Protein AF-A0A8G1QTN7-F1 (afdb_monomer_lite)

Radius of gyration: 20.8 Å; chains: 1; bounding box: 41×73×48 Å

pLDDT: mean 79.72, std 22.57, range [21.66, 98.31]

Structure (mmCIF, N/CA/C/O backbone):
data_AF-A0A8G1QTN7-F1
#
_entry.id   AF-A0A8G1QTN7-F1
#
loop_
_atom_site.group_PDB
_atom_site.id
_atom_site.type_symbol
_atom_site.label_atom_id
_atom_site.label_alt_id
_atom_site.label_comp_id
_atom_site.label_asym_id
_atom_site.label_entity_id
_atom_site.label_seq_id
_atom_site.pdbx_PDB_ins_code
_atom_site.Cartn_x
_atom_site.Cartn_y
_atom_site.Cartn_z
_atom_site.occupancy
_atom_site.B_iso_or_equiv
_atom_site.auth_seq_id
_atom_site.auth_comp_id
_atom_site.auth_asym_id
_atom_site.auth_atom_id
_atom_site.pdbx_PDB_model_num
ATOM 1 N N . MET A 1 1 ? 20.205 4.916 11.449 1.00 26.27 1 MET A N 1
ATOM 2 C CA . MET A 1 1 ? 19.282 3.850 11.008 1.00 26.27 1 MET A CA 1
ATOM 3 C C . MET A 1 1 ? 17.889 4.459 10.882 1.00 26.27 1 MET A C 1
ATOM 5 O O . MET A 1 1 ? 17.238 4.670 11.896 1.00 26.27 1 MET A O 1
ATOM 9 N N . ARG A 1 2 ? 17.468 4.870 9.681 1.00 21.66 2 ARG A N 1
ATOM 10 C CA . ARG A 1 2 ? 16.106 5.388 9.450 1.00 21.66 2 ARG A CA 1
ATOM 11 C C . ARG A 1 2 ? 15.390 4.406 8.532 1.00 21.66 2 ARG A C 1
ATOM 13 O O . ARG A 1 2 ? 15.654 4.371 7.337 1.00 21.66 2 ARG A O 1
ATOM 20 N N . ARG A 1 3 ? 14.565 3.543 9.121 1.00 24.48 3 ARG A N 1
ATOM 21 C CA . ARG A 1 3 ? 13.791 2.531 8.394 1.00 24.48 3 ARG A CA 1
ATOM 22 C C . ARG A 1 3 ? 12.568 3.224 7.776 1.00 24.48 3 ARG A C 1
ATOM 24 O O . ARG A 1 3 ? 11.978 4.084 8.415 1.00 24.48 3 ARG A O 1
ATOM 31 N N . ILE A 1 4 ? 12.203 2.896 6.543 1.00 24.22 4 ILE A N 1
ATOM 32 C CA . ILE A 1 4 ? 10.961 3.338 5.896 1.00 24.22 4 ILE A CA 1
ATOM 33 C C . ILE A 1 4 ? 9.918 2.226 6.115 1.00 24.22 4 ILE A C 1
ATOM 35 O O . ILE A 1 4 ? 9.921 1.201 5.433 1.00 24.22 4 ILE A O 1
ATOM 39 N N . LYS A 1 5 ? 9.016 2.375 7.094 1.00 27.59 5 LYS A N 1
ATOM 40 C CA . LYS A 1 5 ? 7.942 1.386 7.290 1.00 27.59 5 LYS A CA 1
ATOM 41 C C . LYS A 1 5 ? 6.839 1.677 6.276 1.00 27.59 5 LYS A C 1
ATOM 43 O O . LYS A 1 5 ? 6.093 2.638 6.430 1.00 27.59 5 LYS A O 1
ATOM 48 N N . VAL A 1 6 ? 6.746 0.874 5.224 1.00 28.58 6 VAL A N 1
ATOM 49 C CA . VAL A 1 6 ? 5.705 1.017 4.201 1.00 28.58 6 VAL A CA 1
ATOM 50 C C . VAL A 1 6 ? 4.887 -0.266 4.153 1.00 28.58 6 VAL A C 1
ATOM 52 O O . VAL A 1 6 ? 5.424 -1.346 3.943 1.00 28.58 6 VAL A O 1
ATOM 55 N N . ALA A 1 7 ? 3.584 -0.069 4.353 1.00 36.31 7 ALA A N 1
ATOM 56 C CA . ALA A 1 7 ? 2.454 -0.971 4.169 1.00 36.31 7 ALA A CA 1
ATOM 57 C C . ALA A 1 7 ? 2.437 -2.322 4.916 1.00 36.31 7 ALA A C 1
ATOM 59 O O . ALA A 1 7 ? 3.203 -3.253 4.661 1.00 36.31 7 ALA A O 1
ATOM 60 N N . LEU A 1 8 ? 1.421 -2.471 5.775 1.00 30.81 8 LEU A N 1
ATOM 61 C CA . LEU A 1 8 ? 0.746 -3.760 5.936 1.00 30.81 8 LEU A CA 1
ATOM 62 C C . LEU A 1 8 ? -0.007 -4.054 4.631 1.00 30.81 8 LEU A C 1
ATOM 64 O O . LEU A 1 8 ? -1.016 -3.410 4.364 1.00 30.81 8 LEU A O 1
ATOM 68 N N . ASP A 1 9 ? 0.452 -5.031 3.853 1.00 35.44 9 ASP A N 1
ATOM 69 C CA . ASP A 1 9 ? -0.369 -5.640 2.803 1.00 35.44 9 ASP A CA 1
ATOM 70 C C . ASP A 1 9 ? -0.820 -7.045 3.236 1.00 35.44 9 ASP A C 1
ATOM 72 O O . ASP A 1 9 ? -0.230 -7.693 4.116 1.00 35.44 9 ASP A O 1
ATOM 76 N N . ILE A 1 10 ? -1.936 -7.476 2.654 1.00 33.12 10 ILE A N 1
ATOM 77 C CA . ILE A 1 10 ? -2.765 -8.638 2.961 1.00 33.12 10 ILE A CA 1
ATOM 78 C C . ILE A 1 10 ? -1.981 -9.928 2.732 1.00 33.12 10 ILE A C 1
ATOM 80 O O . ILE A 1 10 ? -2.139 -10.663 1.759 1.00 33.12 10 ILE A O 1
ATOM 84 N N . LEU A 1 11 ? -1.127 -10.251 3.689 1.00 32.59 11 LEU A N 1
ATOM 85 C CA . LEU A 1 11 ? -0.513 -11.560 3.775 1.00 32.59 11 LEU A CA 1
ATOM 86 C C . LEU A 1 11 ? -1.524 -12.505 4.426 1.00 32.59 11 LEU A C 1
ATOM 88 O O . LEU A 1 11 ? -1.887 -12.398 5.601 1.00 32.59 11 LEU A O 1
ATOM 92 N N . ARG A 1 12 ? -2.018 -13.384 3.562 1.00 36.44 12 ARG A N 1
ATOM 93 C CA . ARG A 1 12 ? -3.127 -14.319 3.734 1.00 36.44 12 ARG A CA 1
ATOM 94 C C . ARG A 1 12 ? -2.839 -15.377 4.798 1.00 36.44 12 ARG A C 1
ATOM 96 O O . ARG A 1 12 ? -1.756 -15.954 4.825 1.00 36.44 12 ARG A O 1
ATOM 103 N N . ALA A 1 13 ? -3.850 -15.733 5.588 1.00 29.16 13 ALA A N 1
ATOM 104 C CA . ALA A 1 13 ? -3.856 -16.965 6.377 1.00 29.16 13 ALA A CA 1
ATOM 105 C C . ALA A 1 13 ? -4.797 -17.991 5.726 1.00 29.16 13 ALA A C 1
ATOM 107 O O . ALA A 1 13 ? -5.972 -17.702 5.501 1.00 29.16 13 ALA A O 1
ATOM 108 N N . ARG A 1 14 ? -4.302 -19.201 5.433 1.00 31.66 14 ARG A N 1
ATOM 109 C CA . ARG A 1 14 ? -5.162 -20.354 5.115 1.00 31.66 14 ARG A CA 1
ATOM 110 C C . ARG A 1 14 ? -5.646 -20.991 6.419 1.00 31.66 14 ARG A C 1
ATOM 112 O O . ARG A 1 14 ? -4.836 -21.246 7.306 1.00 31.66 14 ARG A O 1
ATOM 119 N N . ARG A 1 15 ? -6.940 -21.318 6.514 1.00 28.70 15 ARG A N 1
ATOM 120 C CA . ARG A 1 15 ? -7.431 -22.280 7.514 1.00 28.70 15 ARG A CA 1
ATOM 121 C C . ARG A 1 15 ? -6.982 -23.680 7.099 1.00 28.70 15 ARG A C 1
ATOM 123 O O . ARG A 1 15 ? -7.280 -24.109 5.989 1.00 28.70 15 ARG A O 1
ATOM 130 N N . CYS A 1 16 ? -6.291 -24.379 7.993 1.00 27.17 16 CYS A N 1
ATOM 131 C CA . CYS A 1 16 ? -6.069 -25.816 7.894 1.00 27.17 16 CYS A CA 1
ATOM 132 C C . CYS A 1 16 ? -6.979 -26.494 8.928 1.00 27.17 16 CYS A C 1
ATOM 134 O O . CYS A 1 16 ? -6.874 -26.216 10.120 1.00 27.17 16 CYS A O 1
ATOM 136 N N . GLY A 1 17 ? -7.898 -27.339 8.475 1.00 27.69 17 GLY A N 1
ATOM 137 C CA . GLY A 1 17 ? -8.650 -28.288 9.299 1.00 27.69 17 GLY A CA 1
ATOM 138 C C . GLY A 1 17 ? -8.815 -29.573 8.483 1.00 27.69 17 GLY A C 1
ATOM 139 O O . GLY A 1 17 ? -8.812 -29.500 7.261 1.00 27.69 17 GLY A O 1
ATOM 140 N N . SER A 1 18 ? -8.938 -30.777 9.034 1.00 30.56 18 SER A N 1
ATOM 141 C CA . SER A 1 18 ? -8.888 -31.278 10.408 1.00 30.56 18 SER A CA 1
ATOM 142 C C . SER A 1 18 ? -8.516 -32.779 10.354 1.00 30.56 18 SER A C 1
ATOM 144 O O . SER A 1 18 ? -8.658 -33.427 9.324 1.00 30.56 18 SER A O 1
ATOM 146 N N . THR A 1 19 ? -8.042 -33.281 11.492 1.00 29.41 19 THR A N 1
ATOM 147 C CA . THR A 1 19 ? -7.577 -34.619 11.929 1.00 29.41 19 THR A CA 1
ATOM 148 C C . THR A 1 19 ? -8.279 -35.913 11.468 1.00 29.41 19 THR A C 1
ATOM 150 O O . THR A 1 19 ? -9.507 -35.965 11.439 1.00 29.41 19 THR A O 1
ATOM 153 N N . ARG A 1 20 ? -7.467 -36.990 11.326 1.00 27.19 20 ARG A N 1
ATOM 154 C CA . ARG A 1 20 ? -7.480 -38.367 11.945 1.00 27.19 20 ARG A CA 1
ATOM 155 C C . ARG A 1 20 ? -6.661 -39.305 11.012 1.00 27.19 20 ARG A C 1
ATOM 157 O O . ARG A 1 20 ? -6.843 -39.202 9.811 1.00 27.19 20 ARG A O 1
ATOM 164 N N . HIS A 1 21 ? -5.688 -40.151 11.380 1.00 27.67 21 HIS A N 1
ATOM 165 C CA . HIS A 1 21 ? -5.472 -41.108 12.481 1.00 27.67 21 HIS A CA 1
ATOM 166 C C . HIS A 1 21 ? -3.950 -41.360 12.721 1.00 27.67 21 HIS A C 1
ATOM 168 O O . HIS A 1 21 ? -3.153 -41.244 11.796 1.00 27.67 21 HIS A O 1
ATOM 174 N N . LEU A 1 22 ? -3.566 -41.762 13.943 1.00 27.08 22 LEU A N 1
ATOM 175 C CA . LEU A 1 22 ? -2.297 -42.442 14.325 1.00 27.08 22 LEU A CA 1
ATOM 176 C C . LEU A 1 22 ? -2.568 -43.967 14.488 1.00 27.08 22 LEU A C 1
ATOM 178 O O . LEU A 1 22 ? -3.758 -44.289 14.569 1.00 27.08 22 LEU A O 1
ATOM 182 N N . PRO A 1 23 ? -1.580 -44.901 14.630 1.00 37.62 23 PRO A N 1
ATOM 183 C CA . PRO A 1 23 ? -0.163 -44.707 15.008 1.00 37.62 23 PRO A CA 1
ATOM 184 C C . PRO A 1 23 ? 0.903 -45.558 14.257 1.00 37.62 23 PRO A C 1
ATOM 186 O O . PRO A 1 23 ? 0.608 -46.548 13.598 1.00 37.62 23 PRO A O 1
ATOM 189 N N . GLY A 1 24 ? 2.183 -45.215 14.467 1.00 25.28 24 GLY A N 1
ATOM 190 C CA . GLY A 1 24 ? 3.354 -46.061 14.181 1.00 25.28 24 GLY A CA 1
ATOM 191 C C . GLY A 1 24 ? 4.657 -45.384 14.638 1.00 25.28 24 GLY A C 1
ATOM 192 O O . GLY A 1 24 ? 4.951 -44.271 14.223 1.00 25.28 24 GLY A O 1
ATOM 193 N N . HIS A 1 25 ? 5.397 -46.012 15.555 1.00 28.41 25 HIS A N 1
ATOM 194 C CA . HIS A 1 25 ? 6.506 -45.427 16.329 1.00 28.41 25 HIS A CA 1
ATOM 195 C C . HIS A 1 25 ? 7.914 -45.590 15.697 1.00 28.41 25 HIS A C 1
ATOM 197 O O . HIS A 1 25 ? 8.215 -46.647 15.153 1.00 28.41 25 HIS A O 1
ATOM 203 N N . ARG A 1 26 ? 8.793 -44.611 16.028 1.00 26.59 26 ARG A N 1
ATOM 204 C CA . ARG A 1 26 ? 10.292 -44.556 16.068 1.00 26.59 26 ARG A CA 1
ATOM 205 C C . ARG A 1 26 ? 11.040 -43.988 14.838 1.00 26.59 26 ARG A C 1
ATOM 207 O O . ARG A 1 26 ? 10.619 -44.238 13.720 1.00 26.59 26 ARG A O 1
ATOM 214 N N . PRO A 1 27 ? 12.256 -43.415 15.016 1.00 32.31 27 PRO A N 1
ATOM 215 C CA . PRO A 1 27 ? 12.762 -42.559 16.098 1.00 32.31 27 PRO A CA 1
ATOM 216 C C . PRO A 1 27 ? 13.401 -41.242 15.582 1.00 32.31 27 PRO A C 1
ATOM 218 O O . PRO A 1 27 ? 13.554 -40.999 14.392 1.00 32.31 27 PRO A O 1
ATOM 221 N N . LEU A 1 28 ? 13.763 -40.391 16.542 1.00 35.09 28 LEU A N 1
ATOM 222 C CA . LEU A 1 28 ? 14.343 -39.050 16.428 1.00 35.09 28 LEU A CA 1
ATOM 223 C C . LEU A 1 28 ? 15.566 -38.939 15.496 1.00 35.09 28 LEU A C 1
ATOM 225 O O . LEU A 1 28 ? 16.634 -39.459 15.806 1.00 35.09 28 LEU A O 1
ATOM 229 N N . SER A 1 29 ? 15.462 -38.087 14.474 1.00 27.61 29 SER A N 1
ATOM 230 C CA . SER A 1 29 ? 16.589 -37.289 13.981 1.00 27.61 29 SER A CA 1
ATOM 231 C C . SER A 1 29 ? 16.282 -35.817 14.242 1.00 27.61 29 SER A C 1
ATOM 233 O O . SER A 1 29 ? 15.401 -35.222 13.618 1.00 27.61 29 SER A O 1
ATOM 235 N N . ARG A 1 30 ? 16.997 -35.240 15.209 1.00 33.72 30 ARG A N 1
ATOM 236 C CA . ARG A 1 30 ? 17.002 -33.812 15.542 1.00 33.72 30 ARG A CA 1
ATOM 237 C C . ARG A 1 30 ? 17.674 -33.055 14.387 1.00 33.72 30 ARG A C 1
ATOM 239 O O . ARG A 1 30 ? 18.846 -32.710 14.450 1.00 33.72 30 ARG A O 1
ATOM 246 N N . GLY A 1 31 ? 16.936 -32.842 13.303 1.00 27.08 31 GLY A N 1
ATOM 247 C CA . GLY A 1 31 ? 17.281 -31.832 12.315 1.00 27.08 31 GLY A CA 1
ATOM 248 C C . GLY A 1 31 ? 16.880 -30.486 12.893 1.00 27.08 31 GLY A C 1
ATOM 249 O O . GLY A 1 31 ? 15.705 -30.278 13.192 1.00 27.08 31 GLY A O 1
ATOM 250 N N . PHE A 1 32 ? 17.844 -29.591 13.102 1.00 30.27 32 PHE A N 1
ATOM 251 C CA . PHE A 1 32 ? 17.553 -28.183 13.337 1.00 30.27 32 PHE A CA 1
ATOM 252 C C . PHE A 1 32 ? 16.722 -27.687 12.152 1.00 30.27 32 PHE A C 1
ATOM 254 O O . PHE A 1 32 ? 17.246 -27.442 11.068 1.00 30.27 32 PHE A O 1
ATOM 261 N N . ALA A 1 33 ? 15.407 -27.598 12.344 1.00 26.84 33 ALA A N 1
ATOM 262 C CA . ALA A 1 33 ? 14.526 -26.942 11.405 1.00 26.84 33 ALA A CA 1
ATOM 263 C C . ALA A 1 33 ? 14.882 -25.457 11.453 1.00 26.84 33 ALA A C 1
ATOM 265 O O . ALA A 1 33 ? 14.414 -24.721 12.324 1.00 26.84 33 ALA A O 1
ATOM 266 N N . ALA A 1 34 ? 15.754 -25.029 10.541 1.00 29.28 34 ALA A N 1
ATOM 267 C CA . ALA A 1 34 ? 15.860 -23.630 10.189 1.00 29.28 34 ALA A CA 1
ATOM 268 C C . ALA A 1 34 ? 14.440 -23.186 9.823 1.00 29.28 34 ALA A C 1
ATOM 270 O O . ALA A 1 34 ? 13.860 -23.669 8.849 1.00 29.28 34 ALA A O 1
ATOM 271 N N . LYS A 1 35 ? 13.838 -22.336 10.660 1.00 26.59 35 LYS A N 1
ATOM 272 C CA . LYS A 1 35 ? 12.603 -21.637 10.316 1.00 26.59 35 LYS A CA 1
ATOM 273 C C . LYS A 1 35 ? 12.934 -20.786 9.095 1.00 26.59 35 LYS A C 1
ATOM 275 O O . LYS A 1 35 ? 13.462 -19.690 9.227 1.00 26.59 35 LYS A O 1
ATOM 280 N N . VAL A 1 36 ? 12.677 -21.323 7.906 1.00 30.12 36 VAL A N 1
ATOM 281 C CA . VAL A 1 36 ? 12.713 -20.554 6.669 1.00 30.12 36 VAL A CA 1
ATOM 282 C C . VAL A 1 36 ? 11.547 -19.583 6.765 1.00 30.12 36 VAL A C 1
ATOM 284 O O . VAL A 1 36 ? 10.389 -19.958 6.577 1.00 30.12 36 VAL A O 1
ATOM 287 N N . THR A 1 37 ? 11.839 -18.337 7.122 1.00 42.38 37 THR A N 1
ATOM 288 C CA . THR A 1 37 ? 10.925 -17.229 6.864 1.00 42.38 37 THR A CA 1
ATOM 289 C C . THR A 1 37 ? 10.620 -17.279 5.365 1.00 42.38 37 THR A C 1
ATOM 291 O O . THR A 1 37 ? 11.569 -17.293 4.578 1.00 42.38 37 THR A O 1
ATOM 294 N N . PRO A 1 38 ? 9.352 -17.388 4.925 1.00 54.19 38 PRO A N 1
ATOM 295 C CA . PRO A 1 38 ? 9.064 -17.448 3.500 1.00 54.19 38 PRO A CA 1
ATOM 296 C C . PRO A 1 38 ? 9.604 -16.172 2.851 1.00 54.19 38 PRO A C 1
ATOM 298 O O . PRO A 1 38 ? 9.182 -15.073 3.211 1.00 54.19 38 PRO A O 1
ATOM 301 N N . GLY A 1 39 ? 10.578 -16.310 1.951 1.00 79.69 39 GLY A N 1
ATOM 302 C CA . GLY A 1 39 ? 11.116 -15.173 1.212 1.00 79.69 39 GLY A CA 1
ATOM 303 C C . GLY A 1 39 ? 10.024 -14.510 0.372 1.00 79.69 39 GLY A C 1
ATOM 304 O O . GLY A 1 39 ? 9.082 -15.171 -0.067 1.00 79.69 39 GLY A O 1
ATOM 305 N N . ILE A 1 40 ? 10.151 -13.202 0.135 1.00 86.25 40 ILE A N 1
ATOM 306 C CA . IL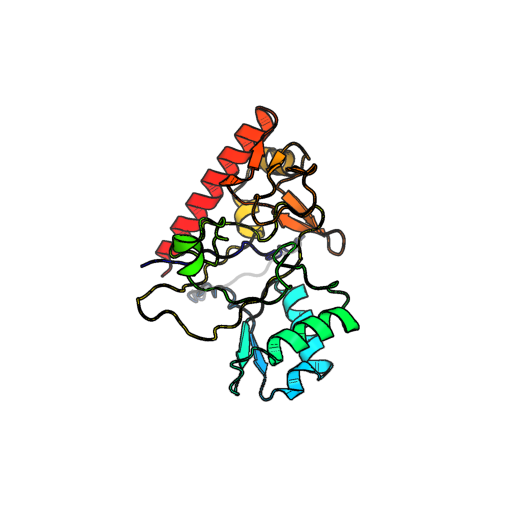E A 1 40 ? 9.277 -12.486 -0.803 1.00 86.25 40 ILE A CA 1
ATOM 307 C C . ILE A 1 40 ? 9.439 -13.148 -2.182 1.00 86.25 40 ILE A C 1
ATOM 309 O O . ILE A 1 40 ? 10.579 -13.243 -2.657 1.00 86.25 40 ILE A O 1
ATOM 313 N N . PRO A 1 41 ? 8.353 -13.617 -2.831 1.00 91.94 41 PRO A N 1
ATOM 314 C CA . PRO A 1 41 ? 8.456 -14.217 -4.154 1.00 91.94 41 PRO A CA 1
ATOM 315 C C . PRO A 1 41 ? 9.030 -13.195 -5.131 1.00 91.94 41 PRO A C 1
ATOM 317 O O . PRO A 1 41 ? 8.833 -11.985 -4.976 1.00 91.94 41 PRO A O 1
ATOM 320 N N . SER A 1 42 ? 9.747 -13.674 -6.143 1.00 93.69 42 SER A N 1
ATOM 321 C CA . SER A 1 42 ? 10.338 -12.785 -7.131 1.00 93.69 42 SER A CA 1
ATOM 322 C C . SER A 1 42 ? 10.219 -13.299 -8.547 1.00 93.69 42 SER A C 1
ATOM 324 O O . SER A 1 42 ? 10.433 -14.484 -8.788 1.00 93.69 42 SER A O 1
ATOM 326 N N . VAL A 1 43 ? 9.992 -12.372 -9.470 1.00 94.81 43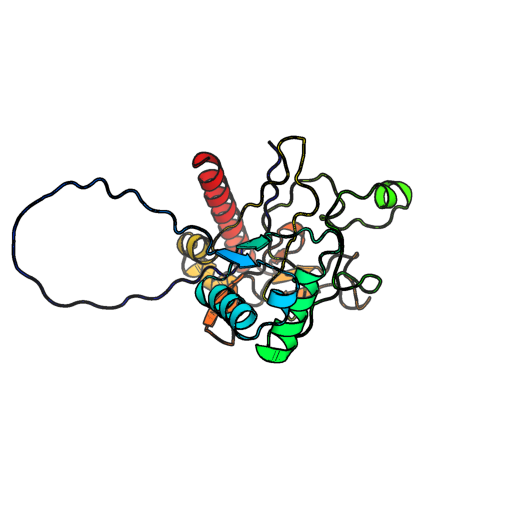 VAL A N 1
ATOM 327 C CA . VAL A 1 43 ? 10.081 -12.595 -10.914 1.00 94.81 43 VAL A CA 1
ATOM 328 C C . VAL A 1 43 ? 11.190 -11.724 -11.492 1.00 94.81 43 VAL A C 1
ATOM 330 O O . VAL A 1 43 ? 11.546 -10.685 -10.928 1.00 94.81 43 VAL A O 1
ATOM 333 N N . THR A 1 44 ? 11.736 -12.144 -12.625 1.00 96.94 44 THR A N 1
ATOM 334 C CA . THR A 1 44 ? 12.797 -11.423 -13.327 1.00 96.94 44 THR A CA 1
ATOM 335 C C . THR A 1 44 ? 12.267 -10.959 -14.673 1.00 96.94 44 THR A C 1
ATOM 337 O O . THR A 1 44 ? 11.830 -11.787 -15.465 1.00 96.94 44 THR A O 1
ATOM 340 N N . ALA A 1 45 ? 12.336 -9.657 -14.933 1.00 97.38 45 ALA A N 1
ATOM 341 C CA . ALA A 1 45 ? 12.122 -9.084 -16.252 1.00 97.38 45 ALA A CA 1
ATOM 342 C C . ALA A 1 45 ? 13.483 -8.926 -16.938 1.00 97.38 45 ALA A C 1
ATOM 344 O O . ALA A 1 45 ? 14.396 -8.281 -16.412 1.00 97.38 45 ALA A O 1
ATOM 345 N N . ARG A 1 46 ? 13.634 -9.566 -18.092 1.00 97.69 46 ARG A N 1
ATOM 346 C CA . ARG A 1 46 ? 14.862 -9.588 -18.890 1.00 97.69 46 ARG A CA 1
ATOM 347 C C . ARG A 1 46 ? 14.927 -8.410 -19.848 1.00 97.69 46 ARG A C 1
ATOM 349 O O . ARG A 1 46 ? 16.017 -7.941 -20.143 1.00 97.69 46 ARG A O 1
ATOM 356 N N . GLU A 1 47 ? 13.775 -7.932 -20.301 1.00 97.75 47 GLU A N 1
ATOM 357 C CA . GLU A 1 47 ? 13.670 -6.820 -21.239 1.00 97.75 47 GLU A CA 1
ATOM 358 C C . GLU A 1 47 ? 12.363 -6.043 -21.063 1.00 97.75 47 GLU A C 1
ATOM 360 O O . GLU A 1 47 ? 11.377 -6.542 -20.520 1.00 97.75 47 GLU A O 1
ATOM 365 N N . MET A 1 48 ? 12.331 -4.821 -21.593 1.00 97.50 48 MET A N 1
ATOM 366 C CA . MET A 1 48 ? 11.163 -3.941 -21.534 1.00 97.50 48 MET A CA 1
ATOM 367 C C . MET A 1 48 ? 9.888 -4.593 -22.106 1.00 97.50 48 MET A C 1
ATOM 369 O O . MET A 1 48 ? 8.786 -4.364 -21.600 1.00 97.50 48 MET A O 1
ATOM 373 N N . LEU A 1 49 ? 10.021 -5.430 -23.142 1.00 97.81 49 LEU A N 1
ATOM 374 C CA . LEU A 1 49 ? 8.897 -6.126 -23.781 1.00 97.81 49 LEU A CA 1
ATOM 375 C C . LEU A 1 49 ? 8.211 -7.149 -22.866 1.00 97.81 49 LEU A C 1
ATOM 377 O O . LEU A 1 49 ? 7.042 -7.458 -23.097 1.00 97.81 49 LEU A O 1
ATOM 381 N N . ASP A 1 50 ? 8.869 -7.622 -21.802 1.00 97.94 50 ASP A N 1
ATOM 382 C CA . ASP A 1 50 ? 8.243 -8.521 -20.825 1.00 97.94 50 ASP A CA 1
ATOM 383 C C . ASP A 1 50 ? 7.000 -7.891 -20.188 1.00 97.94 50 ASP A C 1
ATOM 385 O O . ASP A 1 50 ? 6.031 -8.596 -19.916 1.00 97.94 50 ASP A O 1
ATOM 389 N N . SER A 1 51 ? 6.969 -6.558 -20.048 1.00 96.50 51 SER A N 1
ATOM 390 C CA . SER A 1 51 ? 5.806 -5.827 -19.521 1.00 96.50 51 SER A CA 1
ATOM 391 C C . SER A 1 51 ? 4.516 -6.016 -20.331 1.00 96.50 51 SER A C 1
ATOM 393 O O . SER A 1 51 ? 3.427 -5.767 -19.820 1.00 96.50 51 SER A O 1
ATOM 395 N N . GLN A 1 52 ? 4.633 -6.472 -21.580 1.00 96.62 52 GLN A N 1
ATOM 396 C CA . GLN A 1 52 ? 3.524 -6.703 -22.508 1.00 96.62 52 GLN A CA 1
ATOM 397 C C . GLN A 1 52 ? 3.275 -8.199 -22.763 1.00 96.62 52 GLN A C 1
ATOM 399 O O . GLN A 1 52 ? 2.274 -8.577 -23.376 1.00 96.62 52 GLN A O 1
ATOM 404 N N . ARG A 1 53 ? 4.166 -9.086 -22.298 1.00 98.06 53 ARG A N 1
ATOM 405 C CA . ARG A 1 53 ? 4.016 -10.535 -22.473 1.00 98.06 53 ARG A CA 1
ATOM 406 C C . ARG A 1 53 ? 2.942 -11.062 -21.525 1.00 98.06 53 ARG A C 1
ATOM 408 O O . ARG A 1 53 ? 3.085 -11.011 -20.308 1.00 98.06 53 ARG A O 1
ATOM 415 N N . ARG A 1 54 ? 1.874 -11.635 -22.089 1.00 97.19 54 ARG A N 1
ATOM 416 C CA . ARG A 1 54 ? 0.713 -12.141 -21.330 1.00 97.19 54 ARG A CA 1
ATOM 417 C C . ARG A 1 54 ? 1.072 -13.168 -20.257 1.00 97.19 54 ARG A C 1
ATOM 419 O O . ARG A 1 54 ? 0.458 -13.142 -19.197 1.00 97.19 54 ARG A O 1
ATOM 426 N N . SER A 1 55 ? 2.041 -14.045 -20.519 1.00 97.44 55 SER A N 1
ATOM 427 C CA . SER A 1 55 ? 2.532 -15.012 -19.530 1.00 97.44 55 SER A CA 1
ATOM 428 C C . SER A 1 55 ? 3.184 -14.310 -18.341 1.00 97.44 55 SER A C 1
ATOM 430 O O . SER A 1 55 ? 2.787 -14.541 -17.208 1.00 97.44 55 SER A O 1
ATOM 432 N N . HIS A 1 56 ? 4.097 -13.377 -18.608 1.00 97.75 56 HIS A N 1
ATOM 433 C CA . HIS A 1 56 ? 4.815 -12.619 -17.583 1.00 97.75 56 HIS A CA 1
ATOM 434 C C . HIS A 1 56 ? 3.884 -11.766 -16.709 1.00 97.75 56 HIS A C 1
ATOM 436 O O . HIS A 1 56 ? 3.963 -11.795 -15.482 1.00 97.75 56 HIS A O 1
ATOM 442 N N . VAL A 1 57 ? 2.937 -11.055 -17.329 1.00 97.94 57 VAL A N 1
ATOM 443 C CA . VAL A 1 57 ? 1.891 -10.307 -16.606 1.00 97.94 57 VAL A CA 1
ATOM 444 C C . VAL A 1 57 ? 1.002 -11.259 -15.792 1.00 97.94 57 VAL A C 1
ATOM 446 O O . VAL A 1 57 ? 0.642 -10.953 -14.652 1.00 97.94 57 VAL A O 1
ATOM 449 N N . GLY A 1 58 ? 0.682 -12.430 -16.349 1.00 97.94 58 GLY A N 1
ATOM 450 C CA . GLY A 1 58 ? -0.073 -13.481 -15.673 1.00 97.94 58 GLY A CA 1
ATOM 451 C C . GLY A 1 58 ? 0.637 -14.026 -14.432 1.00 97.94 58 GLY A C 1
ATOM 452 O O . GLY A 1 58 ? -0.002 -14.176 -13.390 1.00 97.94 58 GLY A O 1
ATOM 453 N N . ASP A 1 59 ? 1.950 -14.241 -14.504 1.00 97.50 59 ASP A N 1
ATOM 454 C CA . ASP A 1 59 ? 2.776 -14.690 -13.378 1.00 97.50 59 ASP A CA 1
ATOM 455 C C . ASP A 1 59 ? 2.823 -13.633 -12.268 1.00 97.50 59 ASP A C 1
ATOM 457 O O . ASP A 1 59 ? 2.651 -13.946 -11.086 1.00 97.50 59 ASP A O 1
ATOM 461 N N . ILE A 1 60 ? 2.962 -12.355 -12.639 1.00 96.94 60 ILE A N 1
ATOM 462 C CA . ILE A 1 60 ? 2.875 -11.232 -11.696 1.00 96.94 60 ILE A CA 1
ATOM 463 C C . ILE A 1 60 ? 1.515 -11.231 -10.992 1.00 96.94 60 ILE A C 1
ATOM 465 O O . ILE A 1 60 ? 1.457 -11.194 -9.761 1.00 96.94 60 ILE A O 1
ATOM 469 N N . HIS A 1 61 ? 0.414 -11.329 -11.743 1.00 95.69 61 HIS A N 1
ATOM 470 C CA . HIS A 1 61 ? -0.926 -11.418 -11.162 1.00 95.69 61 HIS A CA 1
ATOM 471 C C . HIS A 1 61 ? -1.070 -12.628 -10.231 1.00 95.69 61 HIS A C 1
ATOM 473 O O . HIS A 1 61 ? -1.637 -12.499 -9.143 1.00 95.69 61 HIS A O 1
ATOM 479 N N . HIS A 1 62 ? -0.549 -13.791 -10.630 1.00 94.94 62 HIS A N 1
ATOM 480 C CA . HIS A 1 62 ? -0.590 -15.003 -9.823 1.00 94.94 62 HIS A CA 1
ATOM 481 C C . HIS A 1 62 ? 0.111 -14.803 -8.478 1.00 94.94 62 HIS A C 1
ATOM 483 O O . HIS A 1 62 ? -0.464 -15.146 -7.443 1.00 94.94 62 HIS A O 1
ATOM 489 N N . HIS A 1 63 ? 1.304 -14.207 -8.458 1.00 92.88 63 HIS A N 1
ATOM 490 C CA . HIS A 1 63 ? 2.030 -13.924 -7.219 1.00 92.88 63 HIS A CA 1
ATOM 491 C C . HIS A 1 63 ? 1.342 -12.861 -6.361 1.00 92.88 63 HIS A C 1
ATOM 493 O O . HIS A 1 63 ? 1.155 -13.076 -5.164 1.00 92.88 63 HIS A O 1
ATOM 499 N N . LEU A 1 64 ? 0.882 -11.759 -6.960 1.00 91.62 64 LEU A N 1
ATOM 500 C CA . LEU A 1 64 ? 0.136 -10.721 -6.241 1.00 91.62 64 LEU A CA 1
ATOM 501 C C . LEU A 1 64 ? -1.139 -11.273 -5.610 1.00 91.62 64 LEU A C 1
ATOM 503 O O . LEU A 1 64 ? -1.470 -10.931 -4.475 1.00 91.62 64 LEU A O 1
ATOM 507 N N . ARG A 1 65 ? -1.844 -12.174 -6.304 1.00 88.44 65 ARG A N 1
ATOM 508 C CA . ARG A 1 65 ? -2.944 -12.902 -5.684 1.00 88.44 65 ARG A CA 1
ATOM 509 C C . ARG A 1 65 ? -2.406 -13.817 -4.602 1.00 88.44 65 ARG A C 1
ATOM 511 O O . ARG A 1 65 ? -2.718 -13.610 -3.446 1.00 88.44 65 ARG A O 1
ATOM 518 N N . THR A 1 66 ? -1.631 -14.837 -4.922 1.00 86.69 66 THR A N 1
ATOM 519 C CA . THR A 1 66 ? -1.309 -15.916 -3.975 1.00 86.69 66 THR A CA 1
ATOM 520 C C . THR A 1 66 ? -0.525 -15.476 -2.739 1.00 86.69 66 THR A C 1
ATOM 522 O O . THR A 1 66 ? -0.811 -15.992 -1.656 1.00 86.69 66 THR A O 1
ATOM 525 N N . SER A 1 67 ? 0.391 -14.520 -2.878 1.00 87.12 67 SER A N 1
ATOM 526 C CA . SER A 1 67 ? 1.307 -14.077 -1.824 1.00 87.12 67 SER A CA 1
ATOM 527 C C . SER A 1 67 ? 1.008 -12.680 -1.282 1.00 87.12 67 SER A C 1
ATOM 529 O O . SER A 1 67 ? 1.494 -12.361 -0.204 1.00 87.12 67 SER A O 1
ATOM 531 N N . GLY A 1 68 ? 0.235 -11.851 -1.990 1.00 87.12 68 GLY A N 1
ATOM 532 C CA . GLY A 1 68 ? -0.037 -10.462 -1.587 1.00 87.12 68 GLY A CA 1
ATOM 533 C C . GLY A 1 68 ? 1.149 -9.508 -1.764 1.00 87.12 68 GLY A C 1
ATOM 534 O O . GLY A 1 68 ? 1.020 -8.325 -1.503 1.00 87.12 68 GLY A O 1
ATOM 535 N N . ILE A 1 69 ? 2.305 -10.002 -2.213 1.00 89.50 69 ILE A N 1
ATOM 536 C CA . ILE A 1 69 ? 3.514 -9.213 -2.453 1.00 89.50 69 ILE A CA 1
ATOM 537 C C . ILE A 1 69 ? 4.362 -9.885 -3.529 1.00 89.50 69 ILE A C 1
ATOM 539 O O . ILE A 1 69 ? 4.351 -11.111 -3.655 1.00 89.50 69 ILE A O 1
ATOM 543 N N . LEU A 1 70 ? 5.118 -9.091 -4.287 1.00 94.50 70 LEU A N 1
ATOM 544 C CA . LEU A 1 70 ? 6.061 -9.571 -5.287 1.00 94.50 70 LEU A CA 1
ATOM 545 C C . LEU A 1 70 ? 7.250 -8.615 -5.419 1.00 94.50 70 LEU A C 1
ATOM 547 O O . LEU A 1 70 ? 7.074 -7.403 -5.498 1.00 94.50 70 LEU A O 1
ATOM 551 N N . LYS A 1 71 ? 8.462 -9.168 -5.520 1.00 95.69 71 LYS A N 1
ATOM 552 C CA . LYS A 1 71 ? 9.653 -8.430 -5.951 1.00 95.69 71 LYS A CA 1
ATOM 553 C C . LYS A 1 71 ? 9.903 -8.665 -7.438 1.00 95.69 71 LYS A C 1
ATOM 555 O O . LYS A 1 71 ? 10.121 -9.797 -7.857 1.00 95.69 71 LYS A O 1
ATOM 560 N N . ILE A 1 72 ? 9.968 -7.602 -8.227 1.00 96.31 72 ILE A N 1
ATOM 561 C CA . ILE A 1 72 ? 10.376 -7.692 -9.632 1.00 96.31 72 ILE A CA 1
ATOM 562 C C . ILE A 1 72 ? 11.843 -7.273 -9.742 1.00 96.31 72 ILE A C 1
ATOM 564 O O . ILE A 1 72 ? 12.240 -6.238 -9.210 1.00 96.31 72 ILE A O 1
ATOM 568 N N . ARG A 1 73 ? 12.669 -8.091 -10.400 1.00 96.69 73 ARG A N 1
ATOM 569 C CA . ARG A 1 73 ? 14.062 -7.760 -10.726 1.00 96.69 73 ARG A CA 1
ATOM 570 C C . ARG A 1 73 ? 14.147 -7.361 -12.191 1.00 96.69 73 ARG A C 1
ATOM 572 O O . ARG A 1 73 ? 13.814 -8.176 -13.046 1.00 96.69 73 ARG A O 1
ATOM 579 N N . LEU A 1 74 ? 14.607 -6.147 -12.465 1.00 96.44 74 LEU A N 1
ATOM 580 C CA . LEU A 1 74 ? 14.890 -5.696 -13.826 1.00 96.44 74 LEU A CA 1
ATOM 581 C C . LEU A 1 74 ? 16.347 -6.023 -14.162 1.00 96.44 74 LEU A C 1
ATOM 583 O O . LEU A 1 74 ? 17.241 -5.731 -13.369 1.00 96.44 74 LEU A O 1
ATOM 587 N N . LEU A 1 75 ? 16.582 -6.652 -15.314 1.00 97.12 75 LEU A N 1
ATOM 588 C CA . LEU A 1 75 ? 17.928 -6.890 -15.860 1.00 97.12 75 LEU A CA 1
ATOM 589 C C . LEU A 1 75 ? 18.308 -5.871 -16.944 1.00 97.12 75 LEU A C 1
ATOM 591 O O . LEU A 1 75 ? 19.224 -6.105 -17.728 1.00 97.12 75 LEU A O 1
ATOM 595 N N . PHE A 1 76 ? 17.587 -4.756 -16.992 1.00 95.56 76 PHE A N 1
ATOM 596 C CA . PHE A 1 76 ? 17.761 -3.658 -17.931 1.00 95.56 76 PHE A CA 1
ATOM 597 C C . PHE A 1 76 ? 17.509 -2.329 -17.199 1.00 95.56 76 PHE A C 1
ATOM 599 O O . PHE A 1 76 ? 16.794 -2.326 -16.191 1.00 95.56 76 PHE A O 1
ATOM 606 N N . PRO A 1 77 ? 18.099 -1.215 -17.666 1.00 94.69 77 PRO A N 1
ATOM 607 C CA . PRO A 1 77 ? 17.822 0.108 -17.118 1.00 94.69 77 PRO A CA 1
ATOM 608 C C . PRO A 1 77 ? 16.398 0.554 -17.464 1.00 94.69 77 PRO A C 1
ATOM 610 O O . PRO A 1 77 ? 15.907 0.288 -18.561 1.00 94.69 77 PRO A O 1
ATOM 613 N N . ASP A 1 78 ? 15.751 1.247 -16.534 1.00 94.38 78 ASP A N 1
ATOM 614 C CA . ASP A 1 78 ? 14.402 1.786 -16.711 1.00 94.38 78 ASP A CA 1
ATOM 615 C C . ASP A 1 78 ? 14.221 3.031 -15.837 1.00 94.38 78 ASP A C 1
ATOM 617 O O . ASP A 1 78 ? 13.451 3.043 -14.878 1.00 94.38 78 ASP A O 1
ATOM 621 N N . ASP A 1 79 ? 14.996 4.074 -16.127 1.00 93.56 79 ASP A N 1
ATOM 622 C CA . ASP A 1 79 ? 15.027 5.290 -15.303 1.00 93.56 79 ASP A CA 1
ATOM 623 C C . ASP A 1 79 ? 13.691 6.053 -15.332 1.00 93.56 79 ASP A C 1
ATOM 625 O O . ASP A 1 79 ? 13.336 6.730 -14.369 1.00 93.56 79 ASP A O 1
ATOM 629 N N . ASP A 1 80 ? 12.910 5.859 -16.397 1.00 92.81 80 ASP A N 1
ATOM 630 C CA . ASP A 1 80 ? 11.583 6.450 -16.583 1.00 92.81 80 ASP A CA 1
ATOM 631 C C . ASP A 1 80 ? 10.444 5.563 -16.040 1.00 92.81 80 ASP A C 1
ATOM 633 O O . ASP A 1 80 ? 9.271 5.908 -16.167 1.00 92.81 80 ASP A O 1
ATOM 637 N N . SER A 1 81 ? 10.762 4.407 -15.440 1.00 95.12 81 SER A N 1
ATOM 638 C CA . SER A 1 81 ? 9.790 3.433 -14.912 1.00 95.12 81 SER A CA 1
ATOM 639 C C . SER A 1 81 ? 8.722 2.955 -15.915 1.00 95.12 81 SER A C 1
ATOM 641 O O . SER A 1 81 ? 7.607 2.579 -15.529 1.00 95.12 81 SER A O 1
ATOM 643 N N . GLN A 1 82 ? 9.048 2.932 -17.211 1.00 96.44 82 GLN A N 1
ATOM 644 C CA . GLN A 1 82 ? 8.116 2.538 -18.272 1.00 96.44 82 GLN A CA 1
ATOM 645 C C . GLN A 1 82 ? 7.683 1.079 -18.134 1.00 96.44 82 GLN A C 1
ATOM 647 O O . GLN A 1 82 ? 6.560 0.720 -18.500 1.00 96.44 82 GLN A O 1
ATOM 652 N N . TYR A 1 83 ? 8.560 0.214 -17.616 1.00 97.50 83 TYR A N 1
ATOM 653 C CA . TYR A 1 83 ? 8.213 -1.182 -17.395 1.00 97.50 83 TYR A CA 1
ATOM 654 C C . TYR A 1 83 ? 7.111 -1.294 -16.336 1.00 97.50 83 TYR A C 1
ATOM 656 O O . TYR A 1 83 ? 6.124 -2.004 -16.552 1.00 97.50 83 TYR A O 1
ATOM 664 N N . LEU A 1 84 ? 7.254 -0.585 -15.209 1.00 95.75 84 LEU A N 1
ATOM 665 C CA . LEU A 1 84 ? 6.274 -0.629 -14.127 1.00 95.75 84 LEU A CA 1
ATOM 666 C C . LEU A 1 84 ? 4.932 -0.039 -14.572 1.00 95.75 84 LEU A C 1
ATOM 668 O O . LEU A 1 84 ? 3.890 -0.654 -14.331 1.00 95.75 84 LEU A O 1
ATOM 672 N N . GLU A 1 85 ? 4.960 1.096 -15.272 1.00 95.12 85 GLU A N 1
ATOM 673 C CA . GLU A 1 85 ? 3.763 1.720 -15.838 1.00 95.12 85 GLU A CA 1
ATOM 674 C C . GLU A 1 85 ? 2.992 0.724 -16.722 1.00 95.12 85 GLU A C 1
ATOM 676 O O . GLU A 1 85 ? 1.803 0.468 -16.512 1.00 95.12 85 GLU A O 1
ATOM 681 N N . ARG A 1 86 ? 3.689 0.075 -17.663 1.00 96.94 86 ARG A N 1
ATOM 682 C CA . ARG A 1 86 ? 3.092 -0.907 -18.579 1.00 96.94 86 ARG A CA 1
ATOM 683 C C . ARG A 1 86 ? 2.564 -2.138 -17.858 1.00 96.94 86 ARG A C 1
ATOM 685 O O . ARG A 1 86 ? 1.500 -2.629 -18.234 1.00 96.94 86 ARG A O 1
ATOM 692 N N . ILE A 1 87 ? 3.256 -2.640 -16.833 1.00 97.06 87 ILE A N 1
ATOM 693 C CA . ILE A 1 87 ? 2.752 -3.751 -16.014 1.00 97.06 87 ILE A CA 1
ATOM 694 C C . ILE A 1 87 ? 1.422 -3.376 -15.366 1.00 97.06 87 ILE A C 1
ATOM 696 O O . ILE A 1 87 ? 0.468 -4.147 -15.464 1.00 97.06 87 ILE A O 1
ATOM 700 N N . ILE A 1 88 ? 1.333 -2.196 -14.750 1.00 94.75 88 ILE A N 1
ATOM 701 C CA . ILE A 1 88 ? 0.107 -1.737 -14.088 1.00 94.75 88 ILE A CA 1
ATOM 702 C C . ILE A 1 88 ? -1.034 -1.664 -15.105 1.00 94.75 88 ILE A C 1
ATOM 704 O O . ILE A 1 88 ? -2.084 -2.270 -14.885 1.00 94.75 88 ILE A O 1
ATOM 708 N N . LEU A 1 89 ? -0.815 -1.028 -16.258 1.00 94.81 89 LEU A N 1
ATOM 709 C CA . LEU A 1 89 ? -1.830 -0.920 -17.311 1.00 94.81 89 LEU A CA 1
ATOM 710 C C . LEU A 1 89 ? -2.274 -2.291 -17.849 1.00 94.81 89 LEU A C 1
ATOM 712 O O . LEU A 1 89 ? -3.470 -2.521 -18.035 1.00 94.81 89 LEU A O 1
ATOM 716 N N . ASN A 1 90 ? -1.349 -3.234 -18.040 1.00 97.19 90 ASN A N 1
ATOM 717 C CA . ASN A 1 90 ? -1.688 -4.586 -18.489 1.00 97.19 90 ASN A CA 1
ATOM 718 C C . ASN A 1 90 ? -2.441 -5.392 -17.415 1.00 97.19 90 ASN A C 1
ATOM 720 O O . ASN A 1 90 ? -3.382 -6.118 -17.741 1.00 97.19 90 ASN A O 1
ATOM 724 N N . LEU A 1 91 ? -2.100 -5.244 -16.131 1.00 95.56 91 LEU A N 1
ATOM 725 C CA . LEU A 1 91 ? -2.859 -5.843 -15.025 1.00 95.56 91 LEU A CA 1
ATOM 726 C C . LEU A 1 91 ? -4.292 -5.290 -14.964 1.00 95.56 91 LEU A C 1
ATOM 728 O O . LEU A 1 91 ? -5.235 -6.056 -14.739 1.00 95.56 91 LEU A O 1
ATOM 732 N N . CYS A 1 92 ? -4.476 -3.993 -15.231 1.00 93.56 92 CYS A N 1
ATOM 733 C CA . CYS A 1 92 ? -5.798 -3.37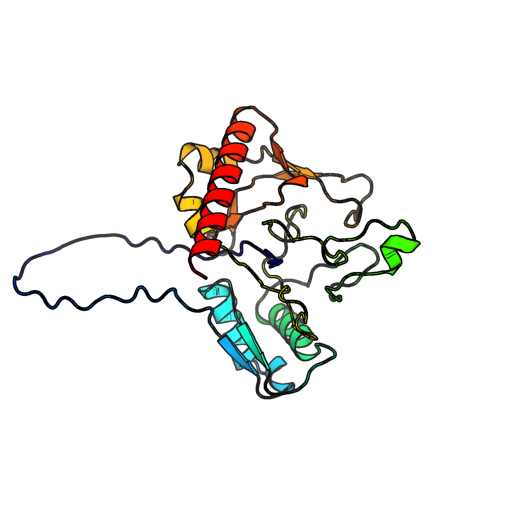6 -15.364 1.00 93.56 92 CYS A CA 1
ATOM 734 C C . CYS A 1 92 ? -6.576 -4.004 -16.527 1.00 93.56 92 CYS A C 1
ATOM 736 O O . CYS A 1 92 ? -7.680 -4.516 -16.336 1.00 93.56 92 CYS A O 1
ATOM 738 N N . ALA A 1 93 ? -5.977 -4.004 -17.721 1.00 95.12 93 ALA A N 1
ATOM 739 C CA . ALA A 1 93 ? -6.624 -4.421 -18.960 1.00 95.12 93 ALA A CA 1
ATOM 740 C C . ALA A 1 93 ? -6.965 -5.918 -19.003 1.00 95.12 93 ALA A C 1
ATOM 742 O O . ALA A 1 93 ? -7.840 -6.331 -19.765 1.00 95.12 93 ALA A O 1
ATOM 743 N N . HIS A 1 94 ? -6.241 -6.754 -18.255 1.00 96.31 94 HIS A N 1
ATOM 744 C CA . HIS A 1 94 ? -6.268 -8.204 -18.464 1.00 96.31 94 HIS A CA 1
ATOM 745 C C . HIS A 1 94 ? -6.561 -9.033 -17.217 1.00 96.31 94 HIS A C 1
ATOM 747 O O . HIS A 1 94 ? -6.915 -10.203 -17.351 1.00 96.31 94 HIS A O 1
ATOM 753 N N . HIS A 1 95 ? -6.441 -8.446 -16.026 1.00 93.88 95 HIS A N 1
ATOM 754 C CA . HIS A 1 95 ? -6.612 -9.156 -14.757 1.00 93.88 95 HIS A CA 1
ATOM 755 C C . HIS A 1 95 ? -7.543 -8.437 -13.770 1.00 93.88 95 HIS A C 1
ATOM 757 O O . HIS A 1 95 ? -7.654 -8.866 -12.622 1.00 93.88 95 HIS A O 1
ATOM 763 N N . GLY A 1 96 ? -8.219 -7.362 -14.194 1.00 90.50 96 GLY A N 1
ATOM 764 C CA . GLY A 1 96 ? -9.266 -6.710 -13.404 1.00 90.50 96 GLY A CA 1
ATOM 765 C C . GLY A 1 96 ? -8.760 -5.988 -12.154 1.00 90.50 96 GLY A C 1
ATOM 766 O O . GLY A 1 96 ? -9.491 -5.900 -11.172 1.00 90.50 96 GLY A O 1
ATOM 767 N N . HIS A 1 97 ? -7.526 -5.470 -12.166 1.00 88.62 97 HIS A N 1
ATOM 768 C CA . HIS A 1 97 ? -6.968 -4.720 -11.024 1.00 88.62 97 HIS A CA 1
ATOM 769 C C . HIS A 1 97 ? -7.609 -3.337 -10.815 1.00 88.62 97 HIS A C 1
ATOM 771 O O . HIS A 1 97 ? -7.336 -2.695 -9.806 1.00 88.62 97 HIS A O 1
ATOM 777 N N . GLY A 1 98 ? -8.498 -2.906 -11.718 1.00 87.69 98 GLY A N 1
ATOM 778 C CA . GLY A 1 98 ? -9.089 -1.566 -11.701 1.00 87.69 98 GLY A CA 1
ATOM 779 C C . GLY A 1 98 ? -8.081 -0.489 -12.119 1.00 87.69 98 GLY A C 1
ATOM 780 O O . GLY A 1 98 ? -6.892 -0.774 -12.204 1.00 87.69 98 GLY A O 1
ATOM 781 N N . PRO A 1 99 ? -8.530 0.735 -12.438 1.00 87.69 99 PRO A N 1
ATOM 782 C CA . PRO A 1 99 ? -7.624 1.810 -12.828 1.00 87.69 99 PRO A CA 1
ATOM 783 C C . PRO A 1 99 ? -6.735 2.242 -11.650 1.00 87.69 99 PRO A C 1
ATOM 785 O O . PRO A 1 99 ? -7.174 2.178 -10.499 1.00 87.69 99 PRO A O 1
ATOM 788 N N . PRO A 1 100 ? -5.516 2.740 -11.914 1.00 87.06 100 PRO A N 1
ATOM 789 C CA . PRO A 1 100 ? -4.658 3.257 -10.861 1.00 87.06 100 PRO A CA 1
ATOM 790 C C . PRO A 1 100 ? -5.261 4.519 -10.225 1.00 87.06 100 PRO A C 1
ATOM 792 O O . PRO A 1 100 ? -5.840 5.377 -10.902 1.00 87.06 100 PRO A O 1
ATOM 795 N N . THR A 1 101 ? -5.113 4.641 -8.907 1.00 83.50 101 THR A N 1
ATOM 796 C CA . THR A 1 101 ? -5.623 5.783 -8.142 1.00 83.50 101 THR A CA 1
ATOM 797 C C . THR A 1 101 ? -4.667 6.967 -8.258 1.00 83.50 101 THR A C 1
ATOM 799 O O . THR A 1 101 ? -3.459 6.828 -8.088 1.00 83.50 101 THR A O 1
ATOM 802 N N . ARG A 1 102 ? -5.209 8.155 -8.546 1.00 82.25 102 ARG A N 1
ATOM 803 C CA . ARG A 1 102 ? -4.425 9.398 -8.586 1.00 82.25 102 ARG A CA 1
ATOM 804 C C . ARG A 1 102 ? -3.948 9.789 -7.190 1.00 82.25 102 ARG A C 1
ATOM 806 O O . ARG A 1 102 ? -4.707 9.643 -6.235 1.00 82.25 102 ARG A O 1
ATOM 813 N N . HIS A 1 103 ? -2.747 10.355 -7.108 1.00 72.69 103 HIS A N 1
ATOM 814 C CA . HIS A 1 103 ? -2.178 10.877 -5.868 1.00 72.69 103 HIS A CA 1
ATOM 815 C C . HIS A 1 103 ? -3.063 11.970 -5.264 1.00 72.69 103 HIS A C 1
ATOM 817 O O . HIS A 1 103 ? -3.420 11.894 -4.100 1.00 72.69 103 HIS A O 1
ATOM 823 N N . SER A 1 104 ? -3.442 12.983 -6.044 1.00 67.25 104 SER A N 1
ATOM 824 C CA . SER A 1 104 ? -4.313 14.078 -5.596 1.00 67.25 104 SER A CA 1
ATOM 825 C C . SER A 1 104 ? -5.151 14.611 -6.760 1.00 67.25 104 SER A C 1
ATOM 827 O O . SER A 1 104 ? -5.064 14.111 -7.882 1.00 67.25 104 SER A O 1
ATOM 829 N N . ALA A 1 105 ? -5.967 15.642 -6.522 1.00 62.47 105 ALA A N 1
ATOM 830 C CA . ALA A 1 105 ? -6.719 16.304 -7.591 1.00 62.47 105 ALA A CA 1
ATOM 831 C C . ALA A 1 105 ? -5.807 16.905 -8.684 1.00 62.47 105 ALA A C 1
ATOM 833 O O . ALA A 1 105 ? -6.190 16.941 -9.851 1.00 62.47 105 ALA A O 1
ATOM 834 N N . SER A 1 106 ? -4.597 17.341 -8.313 1.00 65.00 106 SER A N 1
ATOM 835 C CA . SER A 1 106 ? -3.642 18.032 -9.190 1.00 65.00 106 SER A CA 1
ATOM 836 C C . SER A 1 106 ? -2.485 17.162 -9.687 1.00 65.00 106 SER A C 1
ATOM 838 O O . SER A 1 106 ? -1.713 17.609 -10.533 1.00 65.00 106 SER A O 1
ATOM 840 N N . ARG A 1 107 ? -2.338 15.931 -9.182 1.00 73.56 107 ARG A N 1
ATOM 841 C CA . ARG A 1 107 ? -1.233 15.027 -9.532 1.00 73.56 107 ARG A CA 1
ATOM 842 C C . ARG A 1 107 ? -1.746 13.696 -10.067 1.00 73.56 107 ARG A C 1
ATOM 844 O O . ARG A 1 107 ? -2.792 13.205 -9.650 1.00 73.56 107 ARG A O 1
ATOM 851 N N . GLY A 1 108 ? -0.998 13.125 -11.010 1.00 83.12 108 GLY A N 1
ATOM 852 C CA . GLY A 1 108 ? -1.318 11.849 -11.648 1.00 83.12 108 GLY A CA 1
ATOM 853 C C . GLY A 1 108 ? -1.261 10.652 -10.693 1.00 83.12 108 GLY A C 1
ATOM 854 O O . GLY A 1 108 ? -1.175 10.788 -9.476 1.00 83.12 108 GLY A O 1
ATOM 855 N N . TRP A 1 109 ? -1.327 9.452 -11.259 1.00 86.00 109 TRP A N 1
ATOM 856 C CA . TRP A 1 109 ? -1.262 8.187 -10.516 1.00 86.00 109 TRP A CA 1
ATOM 857 C C . TRP A 1 109 ? 0.158 7.612 -10.418 1.00 86.00 109 TRP A C 1
ATOM 859 O O . TRP A 1 109 ? 0.358 6.570 -9.806 1.00 86.00 109 TRP A O 1
ATOM 869 N N . PHE A 1 110 ? 1.133 8.299 -11.015 1.00 85.88 110 PHE A N 1
ATOM 870 C CA . PHE A 1 110 ? 2.536 7.915 -11.042 1.00 85.88 110 PHE A CA 1
ATOM 871 C C . PHE A 1 110 ? 3.381 9.126 -10.642 1.00 85.88 110 PHE A C 1
ATOM 873 O O . PHE A 1 110 ? 3.198 10.210 -11.203 1.00 85.88 110 PHE A O 1
ATOM 880 N N . TRP A 1 111 ? 4.220 8.984 -9.616 1.00 87.56 111 TRP A N 1
ATOM 881 C CA . TRP A 1 111 ? 4.970 10.099 -9.037 1.00 87.56 111 TRP A CA 1
ATOM 882 C C . TRP A 1 111 ? 6.234 9.630 -8.311 1.00 87.56 111 TRP A C 1
ATOM 884 O O . TRP A 1 111 ? 6.327 8.484 -7.871 1.00 87.56 111 TRP A O 1
ATOM 894 N N . ASP A 1 112 ? 7.179 10.554 -8.138 1.00 86.81 112 ASP A N 1
ATOM 895 C CA . ASP A 1 112 ? 8.416 10.308 -7.399 1.00 86.81 112 ASP A CA 1
ATOM 896 C C . ASP A 1 112 ? 8.178 10.277 -5.885 1.00 86.81 112 ASP A C 1
ATOM 898 O O . ASP A 1 112 ? 7.594 11.196 -5.304 1.00 86.81 112 ASP A O 1
ATOM 902 N N . VAL A 1 113 ? 8.734 9.263 -5.221 1.00 86.81 113 VAL A N 1
ATOM 903 C CA . VAL A 1 113 ? 8.871 9.228 -3.760 1.00 86.81 113 VAL A CA 1
ATOM 904 C C . VAL A 1 113 ? 10.266 9.724 -3.404 1.00 86.81 113 VAL A C 1
ATOM 906 O O . VAL A 1 113 ? 11.239 8.970 -3.426 1.00 86.81 113 VAL A O 1
ATOM 909 N N . ARG A 1 114 ? 10.370 11.018 -3.103 1.00 85.44 114 ARG A N 1
ATOM 910 C CA . ARG A 1 114 ? 11.608 11.651 -2.648 1.00 85.44 114 ARG A CA 1
ATOM 911 C C . ARG A 1 114 ? 11.305 12.919 -1.853 1.00 85.44 114 ARG A C 1
ATOM 913 O O . ARG A 1 114 ? 10.325 13.594 -2.163 1.00 85.44 114 ARG A O 1
ATOM 920 N N . PRO A 1 115 ? 12.177 13.305 -0.912 1.00 81.75 115 PRO A N 1
ATOM 921 C CA . PRO A 1 115 ? 12.091 14.595 -0.242 1.00 81.75 115 PRO A CA 1
ATOM 922 C C . PRO A 1 115 ? 11.991 15.746 -1.247 1.00 81.75 115 PRO A C 1
ATOM 924 O O . PRO A 1 115 ? 12.798 15.832 -2.175 1.00 81.75 115 PRO A O 1
ATOM 927 N N . SER A 1 116 ? 11.016 16.631 -1.059 1.00 75.88 116 SER A N 1
ATOM 928 C CA . SER A 1 116 ? 10.831 17.817 -1.893 1.00 75.88 116 SER A CA 1
ATOM 929 C C . SER A 1 116 ? 11.310 19.058 -1.147 1.00 75.88 116 SER A C 1
ATOM 931 O O . SER A 1 116 ? 10.821 19.357 -0.058 1.00 75.88 116 SER A O 1
ATOM 933 N N . SER A 1 117 ? 12.242 19.810 -1.737 1.00 68.56 117 SER A N 1
ATOM 934 C CA . SER A 1 117 ? 12.611 21.141 -1.235 1.00 68.56 117 SER A CA 1
ATOM 935 C C . SER A 1 117 ? 11.485 22.160 -1.445 1.00 68.56 117 SER A C 1
ATOM 937 O O . SER A 1 117 ? 11.305 23.063 -0.634 1.00 68.56 117 SER A O 1
ATOM 939 N N . ALA A 1 118 ? 10.661 21.974 -2.481 1.00 63.66 118 ALA A N 1
ATOM 940 C CA . ALA A 1 118 ? 9.656 22.948 -2.899 1.00 63.66 118 ALA A CA 1
ATOM 941 C C . ALA A 1 118 ? 8.512 23.139 -1.887 1.00 63.66 118 ALA A C 1
ATOM 943 O O . ALA A 1 118 ? 8.002 24.248 -1.750 1.00 63.66 118 ALA A O 1
ATOM 944 N N . GLY A 1 119 ? 8.095 22.102 -1.151 1.00 58.66 119 GLY A N 1
ATOM 945 C CA . GLY A 1 119 ? 7.038 22.271 -0.140 1.00 58.66 119 GLY A CA 1
ATOM 946 C C . GLY A 1 119 ? 7.497 23.017 1.111 1.00 58.66 119 GLY A C 1
ATOM 947 O O . GLY A 1 119 ? 6.683 23.654 1.772 1.00 58.66 119 GLY A O 1
ATOM 948 N N . ILE A 1 120 ? 8.805 23.001 1.397 1.00 59.12 120 ILE A N 1
ATOM 949 C CA . ILE A 1 120 ? 9.402 23.799 2.478 1.00 59.12 120 ILE A CA 1
ATOM 950 C C . IL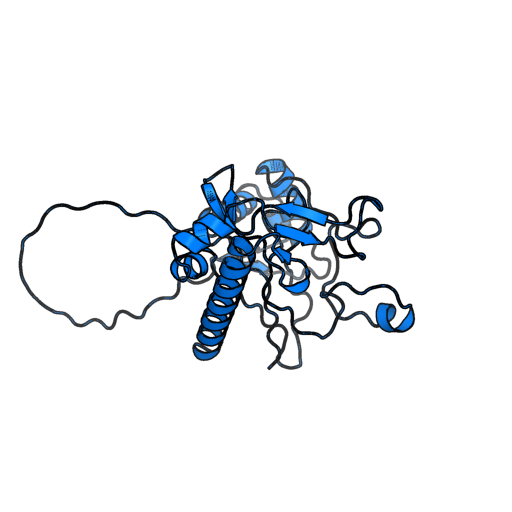E A 1 120 ? 9.328 25.291 2.123 1.00 59.12 120 ILE A C 1
ATOM 952 O O . ILE A 1 120 ? 9.054 26.117 2.987 1.00 59.12 120 ILE A O 1
ATOM 956 N N . GLU A 1 121 ? 9.526 25.628 0.847 1.00 60.03 121 GLU A N 1
ATOM 957 C CA . GLU A 1 121 ? 9.570 27.010 0.355 1.00 60.03 121 GLU A CA 1
ATOM 958 C C . GLU A 1 121 ? 8.181 27.600 0.060 1.00 60.03 121 GLU A C 1
ATOM 960 O O . GLU A 1 121 ? 7.967 28.797 0.233 1.00 60.03 121 GLU A O 1
ATOM 965 N N . THR A 1 122 ? 7.223 26.776 -0.377 1.00 61.91 122 THR A N 1
ATOM 966 C CA . THR A 1 122 ? 5.915 27.240 -0.885 1.00 61.91 122 THR A CA 1
ATOM 967 C C . THR A 1 122 ? 4.767 27.144 0.121 1.00 61.91 122 THR A C 1
ATOM 969 O O . THR A 1 122 ? 3.668 27.616 -0.166 1.00 61.91 122 THR A O 1
ATOM 972 N N . GLY A 1 123 ? 4.982 26.524 1.288 1.00 64.00 123 GLY A N 1
ATOM 973 C CA . GLY A 1 123 ? 3.944 26.342 2.313 1.00 64.00 123 GLY A CA 1
ATOM 974 C C . GLY A 1 123 ? 2.808 25.391 1.910 1.00 64.00 123 GLY A C 1
ATOM 975 O O . GLY A 1 123 ? 1.808 25.292 2.622 1.00 64.00 123 GLY A O 1
ATOM 976 N N . VAL A 1 124 ? 2.939 24.687 0.781 1.00 68.56 124 VAL A N 1
ATOM 977 C CA . VAL A 1 124 ? 1.986 23.659 0.350 1.00 68.56 124 VAL A CA 1
ATOM 978 C C . VAL A 1 124 ? 2.129 22.437 1.266 1.00 68.56 124 VAL A C 1
ATOM 980 O O . VAL A 1 124 ? 3.256 21.983 1.480 1.00 68.56 124 VAL A O 1
ATOM 983 N N . PRO A 1 125 ? 1.024 21.869 1.788 1.00 69.94 125 PRO A N 1
ATOM 984 C CA . PRO A 1 125 ? 1.077 20.641 2.573 1.00 69.94 125 PRO A CA 1
ATOM 985 C C . PRO A 1 125 ? 1.803 19.527 1.810 1.00 69.94 125 PRO A C 1
ATOM 987 O O . PRO A 1 125 ? 1.390 19.142 0.717 1.00 69.94 125 PRO A O 1
ATOM 990 N N . LEU A 1 126 ? 2.899 19.032 2.388 1.00 76.81 126 LEU A N 1
ATOM 991 C CA . LEU A 1 126 ? 3.685 17.942 1.819 1.00 76.81 126 LEU A CA 1
ATOM 992 C C . LEU A 1 126 ? 3.042 16.595 2.136 1.00 76.81 126 LEU A C 1
ATOM 994 O O . LEU A 1 126 ? 2.706 16.313 3.290 1.00 76.81 126 LEU A O 1
ATOM 998 N N . ALA A 1 127 ? 2.965 15.723 1.132 1.00 81.88 127 ALA A N 1
ATOM 999 C CA . ALA A 1 127 ? 2.704 14.315 1.383 1.00 81.88 127 ALA A CA 1
ATOM 1000 C C . ALA A 1 127 ? 3.893 13.705 2.143 1.00 81.88 127 ALA A C 1
ATOM 1002 O O . ALA A 1 127 ? 5.040 14.121 1.983 1.00 81.88 127 ALA A O 1
ATOM 1003 N N . ARG A 1 128 ? 3.656 12.662 2.946 1.00 82.38 128 ARG A N 1
ATOM 1004 C CA . ARG A 1 128 ? 4.735 11.997 3.710 1.00 82.38 128 ARG A CA 1
ATOM 1005 C C . ARG A 1 128 ? 5.886 11.507 2.827 1.00 82.38 128 ARG A C 1
ATOM 1007 O O . ARG A 1 128 ? 7.040 11.608 3.237 1.00 82.38 128 ARG A O 1
ATOM 1014 N N . SER A 1 129 ? 5.568 11.063 1.609 1.00 80.94 129 SER A N 1
ATOM 1015 C CA . SER A 1 129 ? 6.517 10.670 0.554 1.00 80.94 129 SER A CA 1
ATOM 1016 C C . SER A 1 129 ? 7.442 11.771 0.075 1.00 80.94 129 SER A C 1
ATOM 1018 O O . SER A 1 129 ? 8.420 11.479 -0.605 1.00 80.94 129 SER A O 1
ATOM 1020 N N . GLU A 1 130 ? 7.159 13.010 0.451 1.00 83.31 130 GLU A N 1
ATOM 1021 C CA . GLU A 1 130 ? 7.934 14.189 0.097 1.00 83.31 130 GLU A CA 1
ATOM 1022 C C . GLU A 1 130 ? 8.745 14.733 1.277 1.00 83.31 130 GLU A C 1
ATOM 1024 O O . GLU A 1 130 ? 9.336 15.808 1.186 1.00 83.31 130 GLU A O 1
ATOM 1029 N N . THR A 1 131 ? 8.798 13.997 2.389 1.00 82.56 131 THR A N 1
ATOM 1030 C CA . THR A 1 131 ? 9.516 14.398 3.603 1.00 82.56 131 THR A CA 1
ATOM 1031 C C . THR A 1 131 ? 10.695 13.471 3.905 1.00 82.56 131 THR A C 1
ATOM 1033 O O . THR A 1 131 ? 10.780 12.352 3.408 1.00 82.56 131 THR A O 1
ATOM 1036 N N . MET A 1 132 ? 11.600 13.927 4.777 1.00 82.00 132 MET A N 1
ATOM 1037 C CA . MET A 1 132 ? 12.703 13.123 5.334 1.00 82.00 132 MET A CA 1
ATOM 1038 C C . MET A 1 132 ? 12.307 12.321 6.588 1.00 82.00 132 MET A C 1
ATOM 1040 O O . MET A 1 132 ? 13.177 11.764 7.271 1.00 82.00 132 MET A O 1
ATOM 1044 N N . GLN A 1 133 ? 11.024 12.337 6.959 1.00 80.69 133 GLN A N 1
ATOM 1045 C CA . GLN A 1 133 ? 10.540 11.697 8.178 1.00 80.69 133 GLN A CA 1
ATOM 1046 C C . GLN A 1 133 ? 10.365 10.190 7.980 1.00 80.69 133 GLN A C 1
ATOM 1048 O O . GLN A 1 133 ? 10.207 9.694 6.866 1.00 80.69 133 GLN A O 1
ATOM 1053 N N . GLU A 1 134 ? 10.395 9.447 9.085 1.00 79.69 134 GLU A N 1
ATOM 1054 C CA . GLU A 1 134 ? 10.047 8.030 9.055 1.00 79.69 134 GLU A CA 1
ATOM 1055 C C . GLU A 1 134 ? 8.571 7.867 8.674 1.00 79.69 134 GLU A C 1
ATOM 1057 O O . GLU A 1 134 ? 7.682 8.456 9.295 1.00 79.69 134 GLU A O 1
ATOM 1062 N N . PHE A 1 135 ? 8.307 7.000 7.698 1.00 82.12 135 PHE A N 1
ATOM 1063 C CA . PHE A 1 135 ? 6.963 6.490 7.488 1.00 82.12 135 PHE A CA 1
ATOM 1064 C C . PHE A 1 135 ? 6.605 5.576 8.653 1.00 82.12 135 PHE A C 1
ATOM 1066 O O . PHE A 1 135 ? 7.230 4.537 8.844 1.00 82.12 135 PHE A O 1
ATOM 1073 N N . GLN A 1 136 ? 5.620 5.981 9.450 1.00 86.38 136 GLN A N 1
ATOM 1074 C CA . GLN A 1 136 ? 5.044 5.111 10.473 1.00 86.38 136 GLN A CA 1
ATOM 1075 C C . GLN A 1 136 ? 4.237 3.990 9.819 1.00 86.38 136 GLN A C 1
ATOM 1077 O O . GLN A 1 136 ? 3.826 4.122 8.669 1.00 86.38 136 GLN A O 1
ATOM 1082 N N . TRP A 1 137 ? 3.987 2.893 10.538 1.00 87.75 137 TRP A N 1
ATOM 1083 C CA . TRP A 1 137 ? 3.151 1.805 10.024 1.00 87.75 137 TRP A CA 1
ATOM 1084 C C . TRP A 1 137 ? 1.790 2.335 9.571 1.00 87.75 137 TRP A C 1
ATOM 1086 O O . TRP A 1 137 ? 1.106 3.043 10.308 1.00 87.75 137 TRP A O 1
ATOM 1096 N N . HIS A 1 138 ? 1.409 2.005 8.345 1.00 90.88 138 HIS A N 1
ATOM 1097 C CA . HIS A 1 138 ? 0.152 2.430 7.750 1.00 90.88 138 HIS A CA 1
ATOM 1098 C C . HIS A 1 138 ? -0.247 1.475 6.625 1.00 90.88 138 HIS A C 1
ATOM 1100 O O . HIS A 1 138 ? 0.508 0.576 6.258 1.00 90.88 138 HIS A O 1
ATOM 1106 N N . THR A 1 139 ? -1.439 1.690 6.090 1.00 91.00 139 THR A N 1
ATOM 1107 C CA . THR A 1 139 ? -1.909 1.199 4.799 1.00 91.00 139 THR A CA 1
ATOM 1108 C C . THR A 1 139 ? -2.203 2.400 3.915 1.00 91.00 139 THR A C 1
ATOM 1110 O O . THR A 1 139 ? -2.876 3.339 4.364 1.00 91.00 139 THR A O 1
ATOM 1113 N N . ASP A 1 140 ? -1.723 2.371 2.679 1.00 88.12 140 ASP A N 1
ATOM 1114 C CA . ASP A 1 140 ? -1.914 3.454 1.719 1.00 88.12 140 ASP A CA 1
ATOM 1115 C C . ASP A 1 140 ? -3.400 3.711 1.465 1.00 88.12 140 ASP A C 1
ATOM 1117 O O . ASP A 1 140 ? -4.217 2.789 1.439 1.00 88.12 140 ASP A O 1
ATOM 1121 N N . CYS A 1 141 ? -3.753 4.989 1.300 1.00 89.25 141 CYS A N 1
ATOM 1122 C CA . CYS A 1 141 ? -5.114 5.410 0.967 1.00 89.25 141 CYS A CA 1
ATOM 1123 C C . CYS A 1 141 ? -6.204 4.852 1.911 1.00 89.25 141 CYS A C 1
ATOM 1125 O O . CYS A 1 141 ? -7.345 4.657 1.496 1.00 89.25 141 CYS A O 1
ATOM 1127 N N . SER A 1 142 ? -5.893 4.623 3.195 1.00 91.81 142 SER A N 1
ATOM 1128 C CA . SER A 1 142 ? -6.848 4.097 4.191 1.00 91.81 142 SER A CA 1
ATOM 1129 C C . SER A 1 142 ? -8.130 4.933 4.336 1.00 91.81 142 SER A C 1
ATOM 1131 O O . SER A 1 142 ? -9.167 4.407 4.752 1.00 91.81 142 SER A O 1
ATOM 1133 N N . TYR A 1 143 ? -8.047 6.208 3.955 1.00 91.38 143 TYR A N 1
ATOM 1134 C CA . TYR A 1 143 ? -9.105 7.215 3.948 1.00 91.38 143 TYR A CA 1
ATOM 1135 C C . TYR A 1 143 ? -10.015 7.186 2.704 1.00 91.38 143 TYR A C 1
ATOM 1137 O O . TYR A 1 143 ? -11.038 7.866 2.691 1.00 91.38 143 TYR A O 1
ATOM 1145 N N . GLU A 1 144 ? -9.682 6.427 1.656 1.00 88.44 144 GLU A N 1
ATOM 1146 C CA . GLU A 1 144 ? -10.538 6.284 0.470 1.00 88.44 144 GLU A CA 1
ATOM 1147 C C . GLU A 1 144 ? -11.716 5.352 0.765 1.00 88.44 144 GLU A C 1
ATOM 1149 O O . GLU A 1 144 ? -11.561 4.347 1.454 1.00 88.44 144 GLU A O 1
ATOM 1154 N N . SER A 1 145 ? -12.897 5.597 0.197 1.00 84.38 145 SER A N 1
ATOM 1155 C CA . SER A 1 145 ? -14.030 4.666 0.343 1.00 84.38 145 SER A CA 1
ATOM 1156 C C . SER A 1 145 ? -13.703 3.278 -0.230 1.00 84.38 145 SER A C 1
ATOM 1158 O O . SER A 1 145 ? -13.993 2.258 0.403 1.00 84.38 145 SER A O 1
ATOM 1160 N N . ALA A 1 146 ? -12.998 3.244 -1.362 1.00 84.12 146 ALA A N 1
ATOM 1161 C CA . ALA A 1 146 ? -12.447 2.052 -1.999 1.00 84.12 146 ALA A CA 1
ATOM 1162 C C . ALA A 1 146 ? -10.921 2.201 -2.191 1.00 84.12 146 ALA A C 1
ATOM 1164 O O . ALA A 1 146 ? -10.483 2.679 -3.238 1.00 84.12 146 ALA A O 1
ATOM 1165 N N . PRO A 1 147 ? -10.105 1.829 -1.187 1.00 86.75 147 PRO A N 1
ATOM 1166 C CA . PRO A 1 147 ? -8.655 1.890 -1.279 1.00 86.75 147 PRO A CA 1
ATOM 1167 C C . PRO A 1 147 ? -8.120 0.989 -2.398 1.00 86.75 147 PRO A C 1
ATOM 1169 O O . PRO A 1 147 ? -8.708 -0.066 -2.666 1.00 86.75 147 PRO A O 1
ATOM 1172 N N . PRO A 1 148 ? -6.997 1.370 -3.032 1.00 86.50 148 PRO A N 1
ATOM 1173 C CA . PRO A 1 148 ? -6.300 0.505 -3.967 1.00 86.50 148 PRO A CA 1
ATOM 1174 C C . PRO A 1 148 ? -5.866 -0.786 -3.267 1.00 86.50 148 PRO A C 1
ATOM 1176 O O . PRO A 1 148 ? -5.503 -0.792 -2.092 1.00 86.50 148 PRO A O 1
ATOM 1179 N N . LYS A 1 149 ? -5.902 -1.892 -4.012 1.00 85.94 149 LYS A N 1
ATOM 1180 C CA . LYS A 1 149 ? -5.537 -3.215 -3.488 1.00 85.94 149 LYS A CA 1
ATOM 1181 C C . LYS A 1 149 ? -4.030 -3.416 -3.375 1.00 85.94 149 LYS A C 1
ATOM 1183 O O . LYS A 1 149 ? -3.586 -4.180 -2.532 1.00 85.94 149 LYS A O 1
ATOM 1188 N N . TYR A 1 150 ? -3.278 -2.765 -4.253 1.00 89.44 150 TYR A N 1
ATOM 1189 C CA . TYR A 1 150 ? -1.831 -2.870 -4.339 1.00 89.44 150 TYR A CA 1
ATOM 1190 C C . TYR A 1 150 ? -1.246 -1.476 -4.537 1.00 89.44 150 TYR A C 1
ATOM 1192 O O . TYR A 1 150 ? -1.864 -0.621 -5.175 1.00 89.44 150 TYR A O 1
ATOM 1200 N N . PHE A 1 151 ? -0.028 -1.285 -4.051 1.00 90.81 151 PHE A N 1
ATOM 1201 C CA . PHE A 1 151 ? 0.848 -0.187 -4.441 1.00 90.81 151 PHE A CA 1
ATOM 1202 C C . PHE A 1 151 ? 2.118 -0.785 -5.054 1.00 90.81 151 PHE A C 1
ATOM 1204 O O . PHE A 1 151 ? 2.429 -1.963 -4.857 1.00 90.81 151 PHE A O 1
ATOM 1211 N N . ALA A 1 152 ? 2.851 0.015 -5.820 1.00 91.88 152 ALA A N 1
ATOM 1212 C CA . ALA A 1 152 ? 4.098 -0.418 -6.428 1.00 91.88 152 ALA A CA 1
ATOM 1213 C C . ALA A 1 152 ? 5.176 0.643 -6.246 1.00 91.88 152 ALA A C 1
ATOM 1215 O O . ALA A 1 152 ? 4.902 1.837 -6.319 1.00 91.88 152 ALA A O 1
ATOM 1216 N N . LEU A 1 153 ? 6.406 0.185 -6.021 1.00 93.00 153 LEU A N 1
ATOM 1217 C CA . LEU A 1 153 ? 7.580 1.033 -5.867 1.00 93.00 153 LEU A CA 1
ATOM 1218 C C . LEU A 1 153 ? 8.688 0.522 -6.784 1.00 93.00 153 LEU A C 1
ATOM 1220 O O . LEU A 1 153 ? 9.043 -0.659 -6.736 1.00 93.00 153 LEU A O 1
ATOM 1224 N N . GLN A 1 154 ? 9.259 1.426 -7.575 1.00 93.44 154 GLN A N 1
ATOM 1225 C CA . GLN A 1 154 ? 10.483 1.196 -8.331 1.00 93.44 154 GLN A CA 1
ATOM 1226 C C . GLN A 1 154 ? 11.618 1.987 -7.691 1.00 93.44 154 GLN A C 1
ATOM 1228 O O . GLN A 1 154 ? 11.502 3.183 -7.434 1.00 93.44 154 GLN A O 1
ATOM 1233 N N . VAL A 1 155 ? 12.727 1.306 -7.410 1.00 92.00 155 VAL A N 1
ATOM 1234 C CA . VAL A 1 155 ? 13.918 1.959 -6.866 1.00 92.00 155 VAL A CA 1
ATOM 1235 C C . VAL A 1 155 ? 14.713 2.539 -8.029 1.00 92.00 155 VAL A C 1
ATOM 1237 O O . VAL A 1 155 ? 15.447 1.811 -8.689 1.00 92.00 155 VAL A O 1
ATOM 1240 N N . LEU A 1 156 ? 14.562 3.843 -8.262 1.00 90.19 156 LEU A N 1
ATOM 1241 C CA . LEU A 1 156 ? 15.375 4.585 -9.233 1.00 90.19 156 LEU A CA 1
ATOM 1242 C C . LEU A 1 156 ? 16.759 4.907 -8.669 1.00 90.19 156 LEU A C 1
ATOM 1244 O O . LEU A 1 156 ? 17.777 4.720 -9.326 1.00 90.19 156 LEU A O 1
ATOM 1248 N N . GLN A 1 157 ? 16.805 5.353 -7.413 1.00 89.62 157 GLN A N 1
ATOM 1249 C CA . GLN A 1 157 ? 18.049 5.569 -6.683 1.00 89.62 157 GLN A CA 1
ATOM 1250 C C . GLN A 1 157 ? 17.900 5.034 -5.258 1.00 89.62 157 GLN A C 1
ATOM 1252 O O . GLN A 1 157 ? 16.970 5.442 -4.557 1.00 89.62 157 GLN A O 1
ATOM 1257 N N . PRO A 1 158 ? 18.782 4.125 -4.805 1.00 88.00 158 PRO A N 1
ATOM 1258 C CA . PRO A 1 158 ? 18.779 3.699 -3.418 1.00 88.00 158 PRO A CA 1
ATOM 1259 C C . PRO A 1 158 ? 19.275 4.831 -2.515 1.00 88.00 158 PRO A C 1
ATOM 1261 O O . PRO A 1 158 ? 20.053 5.699 -2.925 1.00 88.00 158 PRO A O 1
ATOM 1264 N N . ASP A 1 159 ? 18.849 4.789 -1.257 1.00 85.31 159 ASP A N 1
ATOM 1265 C CA . ASP A 1 159 ? 19.390 5.672 -0.232 1.00 85.31 159 ASP A CA 1
ATOM 1266 C C . ASP A 1 159 ? 20.912 5.473 -0.069 1.00 85.31 159 ASP A C 1
ATOM 1268 O O . ASP A 1 159 ? 21.425 4.357 -0.171 1.00 85.31 159 ASP A O 1
ATOM 1272 N N . ARG A 1 160 ? 21.636 6.571 0.186 1.00 86.50 160 ARG A N 1
ATOM 1273 C CA . ARG A 1 160 ? 23.108 6.589 0.315 1.00 86.50 160 ARG A CA 1
ATOM 1274 C C . ARG A 1 160 ? 23.600 6.774 1.755 1.00 86.50 160 ARG A C 1
ATOM 1276 O O . ARG A 1 160 ? 24.804 6.803 1.985 1.00 86.50 160 ARG A O 1
ATOM 1283 N N . TYR A 1 161 ? 22.691 6.912 2.717 1.00 83.56 161 TYR A N 1
ATOM 1284 C CA . TYR A 1 161 ? 22.966 7.293 4.106 1.00 83.56 161 TYR A CA 1
ATOM 1285 C C . TYR A 1 161 ? 22.422 6.277 5.130 1.00 83.56 161 TYR A C 1
ATOM 1287 O O . TYR A 1 161 ? 22.230 6.602 6.305 1.00 83.56 161 TYR A O 1
ATOM 1295 N N . GLY A 1 162 ? 22.191 5.029 4.713 1.00 77.69 162 GLY A N 1
ATOM 1296 C CA . GLY A 1 162 ? 21.740 3.944 5.594 1.00 77.69 162 GLY A CA 1
ATOM 1297 C C . GLY A 1 162 ? 20.269 4.052 6.021 1.00 77.69 162 GLY A C 1
ATOM 1298 O O . GLY A 1 162 ? 19.894 3.594 7.108 1.00 77.69 162 GLY A O 1
ATOM 1299 N N . GLY A 1 163 ? 19.456 4.714 5.202 1.00 79.06 163 GLY A N 1
ATOM 1300 C CA . GLY A 1 163 ? 18.001 4.719 5.232 1.00 79.06 163 GLY A CA 1
ATOM 1301 C C . GLY A 1 163 ? 17.394 3.887 4.096 1.00 79.06 163 GLY A C 1
ATOM 1302 O O . GLY A 1 163 ? 17.980 2.908 3.643 1.00 79.06 163 GLY A O 1
ATOM 1303 N N . GLY A 1 164 ? 16.188 4.250 3.647 1.00 77.06 164 GLY A N 1
ATOM 1304 C CA . GLY A 1 164 ? 15.563 3.619 2.474 1.00 77.06 164 GLY A CA 1
ATOM 1305 C C . GLY A 1 164 ? 15.033 2.194 2.685 1.00 77.06 164 GLY A C 1
ATOM 1306 O O . GLY A 1 164 ? 14.584 1.560 1.734 1.00 77.06 164 GLY A O 1
ATOM 1307 N N . THR A 1 165 ? 15.092 1.655 3.905 1.00 84.00 165 THR A N 1
ATOM 1308 C CA . THR A 1 165 ? 14.693 0.267 4.180 1.00 84.00 165 THR A CA 1
ATOM 1309 C C . THR A 1 165 ? 13.182 0.107 4.138 1.00 84.00 165 THR A C 1
ATOM 1311 O O . THR A 1 165 ? 12.526 0.649 5.011 1.00 84.00 165 THR A O 1
ATOM 1314 N N . LEU A 1 166 ? 12.641 -0.694 3.221 1.00 84.69 166 LEU A N 1
ATOM 1315 C CA . LEU A 1 166 ? 11.227 -1.082 3.214 1.00 84.69 166 LEU A CA 1
ATOM 1316 C C . LEU A 1 166 ? 10.938 -2.118 4.317 1.00 84.69 166 LEU A C 1
ATOM 1318 O O . LEU A 1 166 ? 11.501 -3.210 4.296 1.00 84.69 166 LEU A O 1
ATOM 1322 N N . SER A 1 167 ? 10.051 -1.801 5.263 1.00 85.75 167 SER A N 1
ATOM 1323 C CA . SER A 1 167 ? 9.547 -2.759 6.265 1.00 85.75 167 SER A CA 1
ATOM 1324 C C . SER A 1 167 ? 8.080 -3.097 6.030 1.00 85.75 167 SER A C 1
ATOM 1326 O O . SER A 1 167 ? 7.264 -2.189 5.933 1.00 85.75 167 SER A O 1
ATOM 1328 N N . LEU A 1 168 ? 7.761 -4.394 6.008 1.00 84.19 168 LEU A N 1
ATOM 1329 C CA . LEU A 1 168 ? 6.441 -4.939 5.678 1.00 84.19 168 LEU A CA 1
ATOM 1330 C C . LEU A 1 168 ? 5.952 -5.857 6.802 1.00 84.19 168 LEU A C 1
ATOM 1332 O O . LEU A 1 168 ? 6.739 -6.596 7.397 1.00 84.19 168 LEU A O 1
ATOM 1336 N N . MET A 1 169 ? 4.646 -5.864 7.062 1.00 85.06 169 MET A N 1
ATOM 1337 C CA . MET A 1 169 ? 4.036 -6.742 8.061 1.00 85.06 169 MET A CA 1
ATOM 1338 C C . MET A 1 169 ? 2.799 -7.431 7.495 1.00 85.06 169 MET A C 1
ATOM 1340 O O . MET A 1 169 ? 1.982 -6.836 6.805 1.00 85.06 169 MET A O 1
ATOM 1344 N N . THR A 1 170 ? 2.644 -8.712 7.822 1.00 82.94 170 THR A N 1
ATOM 1345 C CA . THR A 1 170 ? 1.468 -9.481 7.423 1.00 82.94 170 THR A CA 1
ATOM 1346 C C . THR A 1 170 ? 0.279 -9.134 8.318 1.00 82.94 170 THR A C 1
ATOM 1348 O O . THR A 1 170 ? 0.403 -9.254 9.543 1.00 82.94 170 THR A O 1
ATOM 1351 N N . ILE A 1 171 ? -0.891 -8.847 7.748 1.00 84.75 171 ILE A N 1
ATOM 1352 C CA . ILE A 1 171 ? -2.112 -8.648 8.549 1.00 84.75 171 ILE A CA 1
ATOM 1353 C C . ILE A 1 171 ? -2.470 -9.922 9.330 1.00 84.75 171 ILE A C 1
ATOM 1355 O O . ILE A 1 171 ? -2.891 -9.840 10.481 1.00 84.75 171 ILE A O 1
ATOM 1359 N N . ALA A 1 172 ? -2.224 -11.113 8.766 1.00 83.00 172 ALA A N 1
ATOM 1360 C CA . ALA A 1 172 ? -2.437 -12.373 9.477 1.00 83.00 172 ALA A CA 1
ATOM 1361 C C . ALA A 1 172 ? -1.691 -12.429 10.821 1.00 83.00 172 ALA A C 1
ATOM 1363 O O . ALA A 1 172 ? -2.312 -12.751 11.832 1.00 83.00 172 ALA A O 1
ATOM 1364 N N . LYS A 1 173 ? -0.392 -12.089 10.865 1.00 83.50 173 LYS A N 1
ATOM 1365 C CA . LYS A 1 173 ? 0.364 -12.035 12.132 1.00 83.50 173 LYS A CA 1
ATOM 1366 C C . LYS A 1 173 ? -0.255 -11.037 13.105 1.00 83.50 173 LYS A C 1
ATOM 1368 O O . LYS A 1 173 ? -0.430 -11.396 14.262 1.00 83.50 173 LYS A O 1
ATOM 1373 N N . LEU A 1 174 ? -0.625 -9.840 12.644 1.00 86.31 174 LEU A N 1
ATOM 1374 C CA . LEU A 1 174 ? -1.273 -8.838 13.492 1.00 86.31 174 LEU A CA 1
ATOM 1375 C C . LEU A 1 174 ? -2.570 -9.372 14.106 1.00 86.31 174 LEU A C 1
ATOM 1377 O O . LEU A 1 174 ? -2.734 -9.326 15.318 1.00 86.31 174 LEU A O 1
ATOM 1381 N N . ALA A 1 175 ? -3.445 -9.965 13.295 1.00 87.06 175 ALA A N 1
ATOM 1382 C CA . ALA A 1 175 ? -4.720 -10.502 13.756 1.00 87.06 175 ALA A CA 1
ATOM 1383 C C . ALA A 1 175 ? -4.568 -11.603 14.816 1.00 87.06 175 ALA A C 1
ATOM 1385 O O . ALA A 1 175 ? -5.372 -11.672 15.738 1.00 87.06 175 ALA A O 1
ATOM 1386 N N . HIS A 1 176 ? -3.521 -12.432 14.739 1.00 88.31 176 HIS A N 1
ATOM 1387 C CA . HIS A 1 176 ? -3.254 -13.458 15.757 1.00 88.31 176 HIS A CA 1
ATOM 1388 C C . HIS A 1 176 ? -2.859 -12.878 17.125 1.00 88.31 176 HIS A C 1
ATOM 1390 O O . HIS A 1 176 ? -2.964 -13.587 18.121 1.00 88.31 176 HIS A O 1
ATOM 1396 N N . HIS A 1 177 ? -2.412 -11.620 17.183 1.00 89.81 177 HIS A N 1
ATOM 1397 C CA . HIS A 1 177 ? -2.056 -10.934 18.432 1.00 89.81 177 HIS A CA 1
ATOM 1398 C C . HIS A 1 177 ? -3.233 -10.159 19.040 1.00 89.81 177 HIS A C 1
ATOM 1400 O O . HIS A 1 177 ? -3.093 -9.603 20.124 1.00 89.81 177 HIS A O 1
ATOM 1406 N N . LEU A 1 178 ? -4.380 -10.121 18.358 1.00 93.56 178 LEU A N 1
ATOM 1407 C CA . LEU A 1 178 ? -5.577 -9.415 18.803 1.00 93.56 178 LEU A CA 1
ATOM 1408 C C . LEU A 1 178 ? -6.579 -10.385 19.415 1.00 93.56 178 LEU A C 1
ATOM 1410 O O . LEU A 1 178 ? -6.863 -11.445 18.843 1.00 93.56 178 LEU A O 1
ATOM 1414 N N . SER A 1 179 ? -7.187 -9.993 20.533 1.00 94.25 179 SER A N 1
ATOM 1415 C CA . SER A 1 179 ? -8.264 -10.774 21.135 1.00 94.25 179 SER A CA 1
ATOM 1416 C C . SER A 1 179 ? -9.486 -10.871 20.199 1.00 94.25 179 SER A C 1
ATOM 1418 O O . SER A 1 179 ? -9.747 -9.957 19.409 1.00 94.25 179 SER A O 1
ATOM 1420 N N . PRO A 1 180 ? -10.301 -11.943 20.279 1.00 95.00 180 PRO A N 1
ATOM 1421 C CA . PRO A 1 180 ? -11.505 -12.067 19.451 1.00 95.00 180 PRO A CA 1
ATOM 1422 C C . PRO A 1 180 ? -12.501 -10.912 19.632 1.00 95.00 180 PRO A C 1
ATOM 1424 O O . PRO A 1 180 ? -13.149 -10.492 18.673 1.00 95.00 180 PRO A O 1
ATOM 1427 N N . ALA A 1 181 ? -12.613 -10.379 20.853 1.00 96.19 181 ALA A N 1
ATOM 1428 C CA . ALA A 1 181 ? -13.471 -9.236 21.154 1.00 96.19 181 ALA A CA 1
ATOM 1429 C C . ALA A 1 181 ? -12.983 -7.959 20.454 1.00 96.19 181 ALA A C 1
ATOM 1431 O O . ALA A 1 181 ? -13.792 -7.236 19.868 1.00 96.19 181 ALA A O 1
ATOM 1432 N N . VAL A 1 182 ? -11.667 -7.719 20.453 1.00 96.81 182 VAL A N 1
ATOM 1433 C CA . VAL A 1 182 ? -11.065 -6.589 19.738 1.00 96.81 182 VAL A CA 1
ATOM 1434 C C . VAL A 1 182 ? -11.199 -6.749 18.237 1.00 96.81 182 VAL A C 1
ATOM 1436 O O . VAL A 1 182 ? -11.637 -5.807 17.585 1.00 96.81 182 VAL A O 1
ATOM 1439 N N . GLN A 1 183 ? -10.939 -7.936 17.683 1.00 96.44 183 GLN A N 1
ATOM 1440 C CA . GLN A 1 183 ? -11.170 -8.176 16.258 1.00 96.44 183 GLN A CA 1
ATOM 1441 C C . GLN A 1 183 ? -12.610 -7.828 15.876 1.00 96.44 183 GLN A C 1
ATOM 1443 O O . GLN A 1 183 ? -12.811 -7.038 14.959 1.00 96.44 183 GLN A O 1
ATOM 1448 N N . LYS A 1 184 ? -13.604 -8.326 16.628 1.00 97.06 184 LYS A N 1
ATOM 1449 C CA . LYS A 1 184 ? -15.017 -8.002 16.395 1.00 97.06 184 LYS A CA 1
ATOM 1450 C C . LYS A 1 184 ? -15.266 -6.494 16.413 1.00 97.06 184 LYS A C 1
ATOM 1452 O O . LYS A 1 184 ? -15.940 -6.001 15.524 1.00 97.06 184 LYS A O 1
ATOM 1457 N N . ALA A 1 185 ? -14.718 -5.764 17.382 1.00 98.00 185 ALA A N 1
ATOM 1458 C CA . ALA A 1 185 ? -14.872 -4.312 17.440 1.00 98.00 185 ALA A CA 1
ATOM 1459 C C . ALA A 1 185 ? -14.222 -3.590 16.251 1.00 98.00 185 ALA A C 1
ATOM 1461 O O . ALA A 1 185 ? -14.821 -2.672 15.705 1.00 98.00 185 ALA A O 1
ATOM 1462 N N . LEU A 1 186 ? -13.049 -4.036 15.802 1.00 97.69 186 LEU A N 1
ATOM 1463 C CA . LEU A 1 186 ? -12.362 -3.456 14.647 1.00 97.69 186 LEU A CA 1
ATOM 1464 C C . LEU A 1 186 ? -13.087 -3.719 13.315 1.00 97.69 186 LEU A C 1
ATOM 1466 O O . LEU A 1 186 ? -12.854 -2.976 12.364 1.00 97.69 186 LEU A O 1
ATOM 1470 N N . PHE A 1 187 ? -13.944 -4.745 13.236 1.00 97.25 187 PHE A N 1
ATOM 1471 C CA . PHE A 1 187 ? -14.808 -5.009 12.077 1.00 97.25 187 PHE A CA 1
ATOM 1472 C C . PHE A 1 187 ? -16.040 -4.096 12.007 1.00 97.25 187 PHE A C 1
ATOM 1474 O O . PHE A 1 187 ? -16.646 -3.989 10.939 1.00 97.25 187 PHE A O 1
ATOM 1481 N N . GLU A 1 188 ? -16.415 -3.427 13.097 1.00 97.94 188 GLU A N 1
ATOM 1482 C CA . GLU A 1 188 ? -17.581 -2.540 13.112 1.00 97.94 188 GLU A CA 1
ATOM 1483 C C . GLU A 1 188 ? -17.250 -1.173 12.488 1.00 97.94 188 GLU A C 1
ATOM 1485 O O . GLU A 1 188 ? -16.130 -0.679 12.661 1.00 97.94 188 GLU A O 1
ATOM 1490 N N . PRO A 1 189 ? -18.205 -0.525 11.792 1.00 96.75 189 PRO A N 1
ATOM 1491 C CA . PRO A 1 189 ? -18.000 0.761 11.125 1.00 96.75 189 PRO A CA 1
ATOM 1492 C C . PRO A 1 189 ? -18.037 1.948 12.109 1.00 96.75 189 PRO A C 1
ATOM 1494 O O . PRO A 1 189 ? -18.744 2.934 11.911 1.00 96.75 189 PRO A O 1
ATOM 1497 N N . GLU A 1 190 ? -17.290 1.840 13.203 1.00 97.81 190 GLU A N 1
ATOM 1498 C CA . GLU A 1 190 ? -17.311 2.756 14.350 1.00 97.81 190 GLU A CA 1
ATOM 1499 C C . GLU A 1 190 ? -16.062 3.643 14.426 1.00 97.81 190 GLU A C 1
ATOM 1501 O O . GLU A 1 190 ? -15.722 4.170 15.488 1.00 97.81 190 GLU A O 1
ATOM 1506 N N . PHE A 1 191 ? -15.374 3.816 13.297 1.00 98.19 191 PHE A N 1
ATOM 1507 C CA . PHE A 1 191 ? -14.179 4.640 13.191 1.00 98.19 191 PHE A CA 1
ATOM 1508 C C . PHE A 1 191 ? -14.392 5.729 12.150 1.00 98.19 191 PHE A C 1
ATOM 1510 O O . PHE A 1 191 ? -14.738 5.463 10.996 1.00 98.19 191 PHE A O 1
ATOM 1517 N N . LYS A 1 192 ? -14.151 6.968 12.563 1.00 97.62 192 LYS A N 1
ATOM 1518 C CA . LYS A 1 192 ? -14.036 8.106 11.665 1.00 97.62 192 LYS A CA 1
ATOM 1519 C C . LY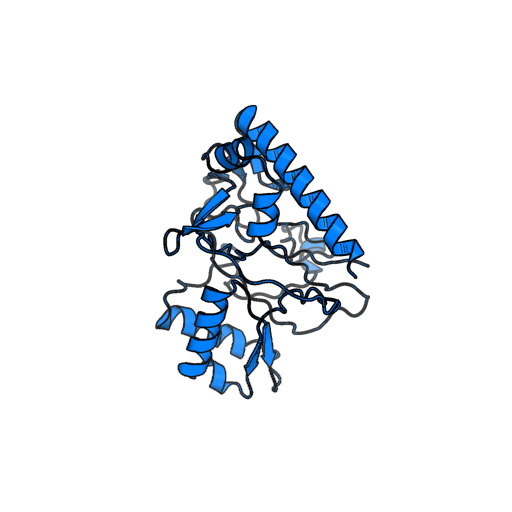S A 1 192 ? -12.605 8.157 11.146 1.00 97.62 192 LYS A C 1
ATOM 1521 O O . LYS A 1 192 ? -11.661 8.270 11.923 1.00 97.62 192 LYS A O 1
ATOM 1526 N N . ILE A 1 193 ? -12.446 8.072 9.831 1.00 97.06 193 ILE A N 1
ATOM 1527 C CA . ILE A 1 193 ? -11.149 8.106 9.155 1.00 97.06 193 ILE A CA 1
ATOM 1528 C C . ILE A 1 193 ? -11.063 9.425 8.393 1.00 97.06 193 ILE A C 1
ATOM 1530 O O . ILE A 1 193 ? -11.786 9.637 7.417 1.00 97.06 193 ILE A O 1
ATOM 1534 N N . LYS A 1 194 ? -10.213 10.333 8.868 1.00 96.00 194 LYS A N 1
ATOM 1535 C CA . LYS A 1 194 ? -10.014 11.665 8.286 1.00 96.00 194 LYS A CA 1
ATOM 1536 C C . LYS A 1 194 ? -9.333 11.553 6.924 1.00 96.00 194 LYS A C 1
ATOM 1538 O O . LYS A 1 194 ? -8.397 10.775 6.759 1.00 96.00 194 LYS A O 1
ATOM 1543 N N . ILE A 1 195 ? -9.782 12.359 5.968 1.00 92.12 195 ILE A N 1
ATOM 1544 C CA . ILE A 1 195 ? -9.129 12.516 4.668 1.00 92.12 195 ILE A CA 1
ATOM 1545 C C . ILE A 1 195 ? -8.087 13.633 4.820 1.00 92.12 195 ILE A C 1
ATOM 1547 O O . ILE A 1 195 ? -8.464 14.749 5.186 1.00 92.12 195 ILE A O 1
ATOM 1551 N N . PRO A 1 196 ? -6.786 13.368 4.595 1.00 88.88 196 PRO A N 1
ATOM 1552 C CA . PRO A 1 196 ? -5.768 14.412 4.662 1.00 88.88 196 PRO A CA 1
ATOM 1553 C C . PRO A 1 196 ? -6.033 15.508 3.628 1.00 88.88 196 PRO A C 1
ATOM 1555 O O . PRO A 1 196 ? -6.496 15.225 2.521 1.00 88.88 196 PRO A O 1
ATOM 1558 N N . LEU A 1 197 ? -5.735 16.759 3.984 1.00 83.50 197 LEU A N 1
ATOM 1559 C CA . LEU A 1 197 ? -6.063 17.926 3.159 1.00 83.50 197 LEU A CA 1
ATOM 1560 C C . LEU A 1 197 ? -5.414 17.851 1.772 1.00 83.50 197 LEU A C 1
ATOM 1562 O O . LEU A 1 197 ? -6.060 18.172 0.778 1.00 83.50 197 LEU A O 1
ATOM 1566 N N . GLU A 1 198 ? -4.177 17.359 1.696 1.00 80.69 198 GLU A N 1
ATOM 1567 C CA . GLU A 1 198 ? -3.418 17.173 0.457 1.00 80.69 198 GLU A CA 1
ATOM 1568 C C . GLU A 1 198 ? -4.058 16.164 -0.518 1.00 80.69 198 GLU A C 1
ATOM 1570 O O . GLU A 1 198 ? -3.759 16.171 -1.715 1.00 80.69 198 GLU A O 1
ATOM 1575 N N . PHE A 1 199 ? -4.974 15.329 -0.020 1.00 82.19 199 PHE A N 1
ATOM 1576 C CA . PHE A 1 199 ? -5.688 14.301 -0.777 1.00 82.19 199 PHE A CA 1
ATOM 1577 C C . PHE A 1 199 ? -7.186 14.588 -0.923 1.00 82.19 199 PHE A C 1
ATOM 1579 O O . PHE A 1 199 ? -7.913 13.766 -1.487 1.00 82.19 199 PHE A O 1
ATOM 1586 N N . SER A 1 200 ? -7.668 15.742 -0.448 1.00 78.44 200 SER A N 1
ATOM 1587 C CA . SER A 1 200 ? -9.077 16.104 -0.580 1.00 78.44 200 SER A CA 1
ATOM 1588 C C . SER A 1 200 ? -9.463 16.269 -2.053 1.00 78.44 200 SER A C 1
ATOM 1590 O O . SER A 1 200 ? -8.900 17.084 -2.785 1.00 78.44 200 SER A O 1
ATOM 1592 N N . LYS A 1 201 ? -10.432 15.462 -2.495 1.00 75.81 201 LYS A N 1
ATOM 1593 C CA . LYS A 1 201 ? -11.023 15.525 -3.845 1.00 75.81 201 LYS A CA 1
ATOM 1594 C C . LYS A 1 201 ? -12.342 16.296 -3.859 1.00 75.81 201 LYS A C 1
ATOM 1596 O O . LYS A 1 201 ? -12.752 16.782 -4.907 1.00 75.81 201 LYS A O 1
ATOM 1601 N N . GLN A 1 202 ? -13.012 16.373 -2.710 1.00 78.25 202 GLN A N 1
ATOM 1602 C CA . GLN A 1 202 ? -14.296 17.037 -2.518 1.00 78.25 202 GLN A CA 1
ATOM 1603 C C . GLN A 1 202 ? -14.223 17.855 -1.223 1.00 78.25 202 GLN A C 1
ATOM 1605 O O . GLN A 1 202 ? -14.043 17.256 -0.164 1.00 78.25 202 GLN A O 1
ATOM 1610 N N . PRO A 1 203 ? -14.368 19.191 -1.274 1.00 74.31 203 PRO A N 1
ATOM 1611 C CA . PRO A 1 203 ? -14.231 20.045 -0.091 1.00 74.31 203 PRO A CA 1
ATOM 1612 C C . PRO A 1 203 ? -15.154 19.661 1.077 1.00 74.31 203 PRO A C 1
ATOM 1614 O O . PRO A 1 203 ? -14.755 19.759 2.238 1.00 74.31 203 PRO A O 1
ATOM 1617 N N . ASP A 1 204 ? -16.354 19.169 0.765 1.00 82.81 204 ASP A N 1
ATOM 1618 C CA . ASP A 1 204 ? -17.376 18.831 1.761 1.00 82.81 204 ASP A CA 1
ATOM 1619 C C . ASP A 1 204 ? -17.153 17.456 2.411 1.00 82.81 204 ASP A C 1
ATOM 1621 O O . ASP A 1 204 ? -17.691 17.169 3.482 1.00 82.81 204 ASP A O 1
ATOM 1625 N N . GLN A 1 205 ? -16.331 16.596 1.800 1.00 85.06 205 GLN A N 1
ATOM 1626 C CA . GLN A 1 205 ? -16.019 15.276 2.335 1.00 85.06 205 GLN A CA 1
ATOM 1627 C C . GLN A 1 205 ? -14.665 15.297 3.046 1.00 85.06 205 GLN A C 1
ATOM 1629 O O . GLN A 1 205 ? -13.607 15.167 2.438 1.00 85.06 205 GLN A O 1
ATOM 1634 N N . GLN A 1 206 ? -14.706 15.420 4.371 1.00 90.81 206 GLN A N 1
ATOM 1635 C CA . GLN A 1 206 ? -13.499 15.503 5.207 1.00 90.81 206 GLN A CA 1
ATOM 1636 C C . GLN A 1 206 ? -13.142 14.183 5.903 1.00 90.81 206 GLN A C 1
ATOM 1638 O O . GLN A 1 206 ? -12.070 14.050 6.495 1.00 90.81 206 GLN A O 1
ATOM 1643 N N . HIS A 1 207 ? -14.050 13.209 5.888 1.00 94.06 207 HIS A N 1
ATOM 1644 C CA . HIS A 1 207 ? -13.846 11.906 6.508 1.00 94.06 207 HIS A CA 1
ATOM 1645 C C . HIS A 1 207 ? -14.743 10.840 5.875 1.00 94.06 207 HIS A C 1
ATOM 1647 O O . HIS A 1 207 ? -15.719 11.147 5.187 1.00 94.06 207 HIS A O 1
ATOM 1653 N N . ILE A 1 208 ? -14.424 9.582 6.164 1.00 94.50 208 ILE A N 1
ATOM 1654 C CA . ILE A 1 208 ? -15.315 8.439 5.969 1.00 94.50 208 ILE A CA 1
ATOM 1655 C C . ILE A 1 208 ? -15.608 7.776 7.315 1.00 94.50 208 ILE A C 1
ATOM 1657 O O . ILE A 1 208 ? -14.778 7.804 8.224 1.00 94.50 208 ILE A O 1
ATOM 1661 N N . MET A 1 209 ? -16.782 7.159 7.421 1.00 95.81 209 MET A N 1
ATOM 1662 C CA . MET A 1 209 ? -17.083 6.201 8.481 1.00 95.81 209 MET A CA 1
ATOM 1663 C C . MET A 1 209 ? -16.743 4.801 7.983 1.00 95.81 209 MET A C 1
ATOM 1665 O O . MET A 1 209 ? -17.135 4.428 6.875 1.00 95.81 209 MET A O 1
ATOM 1669 N N . GLY A 1 210 ? -16.004 4.027 8.772 1.00 95.19 210 GLY A N 1
ATOM 1670 C CA . GLY A 1 210 ? -15.577 2.702 8.349 1.00 95.19 210 GLY A CA 1
ATOM 1671 C C . GLY A 1 210 ? -15.038 1.832 9.471 1.00 95.19 210 GLY A C 1
ATOM 1672 O O . GLY A 1 210 ? -14.951 2.242 10.626 1.00 95.19 210 GLY A O 1
ATOM 1673 N N . SER A 1 211 ? -14.709 0.605 9.091 1.00 95.81 211 SER A N 1
ATOM 1674 C CA . SER A 1 211 ? -14.075 -0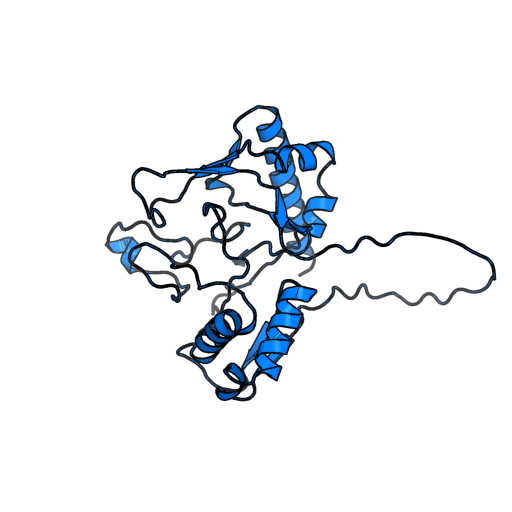.395 9.946 1.00 95.81 211 SER A CA 1
ATOM 1675 C C . SER A 1 211 ? -12.560 -0.362 9.756 1.00 95.81 211 SER A C 1
ATOM 1677 O O . SER A 1 211 ? -12.073 -0.028 8.672 1.00 95.81 211 SER A O 1
ATOM 1679 N N . ILE A 1 212 ? -11.802 -0.752 10.781 1.00 95.94 212 ILE A N 1
ATOM 1680 C CA . ILE A 1 212 ? -10.346 -0.922 10.669 1.00 95.94 212 ILE A CA 1
ATOM 1681 C C . ILE A 1 212 ? -10.012 -2.281 10.058 1.00 95.94 212 ILE A C 1
ATOM 1683 O O . ILE A 1 212 ? -9.144 -2.355 9.194 1.00 95.94 212 ILE A O 1
ATOM 1687 N N . LEU A 1 213 ? -10.688 -3.349 10.485 1.00 95.06 213 LEU A N 1
ATOM 1688 C CA . LEU A 1 213 ? -10.580 -4.674 9.880 1.00 95.06 213 LEU A CA 1
ATOM 1689 C C . LEU A 1 213 ? -11.749 -4.915 8.927 1.00 95.06 213 LEU A C 1
ATOM 1691 O O . LEU A 1 213 ? -12.867 -4.454 9.146 1.00 95.06 213 LEU A O 1
ATOM 1695 N N . GLY A 1 214 ? -11.489 -5.666 7.864 1.00 92.25 214 GLY A N 1
ATOM 1696 C CA . GLY A 1 214 ? -12.500 -6.042 6.886 1.00 92.25 214 GLY A CA 1
ATOM 1697 C C . GLY A 1 214 ? -12.165 -7.356 6.200 1.00 92.25 214 GLY A C 1
ATOM 1698 O O . GLY A 1 214 ? -11.096 -7.928 6.408 1.00 92.25 214 GLY A O 1
ATOM 1699 N N . LEU A 1 215 ? -13.079 -7.827 5.360 1.00 90.06 215 LEU A N 1
ATOM 1700 C CA . LEU A 1 215 ? -12.827 -8.938 4.450 1.00 90.06 215 LEU A CA 1
ATOM 1701 C C . LEU A 1 215 ? -12.895 -8.427 3.011 1.00 90.06 215 LEU A C 1
ATOM 1703 O O . LEU A 1 215 ? -13.824 -7.703 2.646 1.00 90.06 215 LEU A O 1
ATOM 1707 N N . ASP A 1 216 ? -11.911 -8.795 2.198 1.00 84.75 216 ASP A N 1
ATOM 1708 C CA . ASP A 1 216 ? -11.921 -8.542 0.761 1.00 84.75 216 ASP A CA 1
ATOM 1709 C C . ASP A 1 216 ? -13.097 -9.293 0.126 1.00 84.75 216 ASP A C 1
ATOM 1711 O O . ASP A 1 216 ? -13.262 -10.495 0.327 1.00 84.75 216 ASP A O 1
ATOM 1715 N N . LYS A 1 217 ? -13.925 -8.594 -0.653 1.00 81.75 217 LYS A N 1
ATOM 1716 C CA . LYS A 1 217 ? -15.157 -9.171 -1.213 1.00 81.75 217 LYS A CA 1
ATOM 1717 C C . LYS A 1 217 ? -14.906 -10.278 -2.241 1.00 81.75 217 LYS A C 1
ATOM 1719 O O . LYS A 1 217 ? -15.808 -11.067 -2.500 1.00 81.75 217 LYS A O 1
ATOM 1724 N N . MET A 1 218 ? -13.724 -10.320 -2.855 1.00 76.38 218 MET A N 1
ATOM 1725 C CA . MET A 1 218 ? -13.414 -11.273 -3.921 1.00 76.38 218 MET A CA 1
ATOM 1726 C C . MET A 1 218 ? -12.921 -12.607 -3.376 1.00 76.38 218 MET A C 1
ATOM 1728 O O . MET A 1 218 ? -13.136 -13.641 -4.004 1.00 76.38 218 MET A O 1
ATOM 1732 N N . ASP A 1 219 ? -12.207 -12.600 -2.251 1.00 79.62 219 ASP A N 1
ATOM 1733 C CA . ASP A 1 219 ? -11.563 -13.808 -1.728 1.00 79.62 219 ASP A CA 1
ATOM 1734 C C . ASP A 1 219 ? -11.633 -13.985 -0.207 1.00 79.62 219 ASP A C 1
ATOM 1736 O O . ASP A 1 219 ? -11.013 -14.908 0.323 1.00 79.62 219 ASP A O 1
ATOM 1740 N N . ASN A 1 220 ? -12.405 -13.146 0.488 1.00 83.56 220 ASN A N 1
ATOM 1741 C CA . ASN A 1 220 ? -12.577 -13.142 1.940 1.00 83.56 220 ASN A CA 1
ATOM 1742 C C . ASN A 1 220 ? -11.255 -13.060 2.720 1.00 83.56 220 ASN A C 1
ATOM 1744 O O . ASN A 1 220 ? -11.181 -13.494 3.872 1.00 83.56 220 ASN A O 1
ATOM 1748 N N . SER A 1 221 ? -10.194 -12.527 2.111 1.00 85.19 221 SER A N 1
ATOM 1749 C CA . SER A 1 221 ? -8.948 -12.273 2.827 1.00 85.19 221 SER A CA 1
ATOM 1750 C C . SER A 1 221 ? -9.106 -11.109 3.802 1.00 85.19 221 SER A C 1
ATOM 1752 O O . SER A 1 221 ? -9.854 -10.167 3.557 1.00 85.19 221 SER A O 1
ATOM 1754 N N . LEU A 1 222 ? -8.416 -11.195 4.940 1.00 88.69 222 LEU A N 1
ATOM 1755 C CA . LEU A 1 222 ? -8.442 -10.149 5.956 1.00 88.69 222 LEU A CA 1
ATOM 1756 C C . LEU A 1 222 ? -7.731 -8.897 5.438 1.00 88.69 222 LEU A C 1
ATOM 1758 O O . LEU A 1 222 ? -6.560 -8.974 5.078 1.00 88.69 222 LEU A O 1
ATOM 1762 N N . VAL A 1 223 ? -8.413 -7.756 5.467 1.00 90.38 223 VAL A N 1
ATOM 1763 C CA . VAL A 1 223 ? -7.864 -6.446 5.099 1.00 90.38 223 VAL A CA 1
ATOM 1764 C C . VAL A 1 223 ? -7.816 -5.525 6.309 1.00 90.38 223 VAL A C 1
ATOM 1766 O O . VAL A 1 223 ? -8.581 -5.702 7.260 1.00 90.38 223 VAL A O 1
ATOM 1769 N N . VAL A 1 224 ? -6.919 -4.540 6.273 1.00 92.12 224 VAL A N 1
ATOM 1770 C CA . VAL A 1 224 ? -6.765 -3.543 7.333 1.00 92.12 224 VAL A CA 1
ATOM 1771 C C . VAL A 1 224 ? -6.719 -2.141 6.738 1.00 92.12 224 VAL A C 1
ATOM 1773 O O . VAL A 1 224 ? -6.158 -1.933 5.666 1.00 92.12 224 VAL A O 1
ATOM 1776 N N . ARG A 1 225 ? -7.317 -1.183 7.440 1.00 93.06 225 ARG A N 1
ATOM 1777 C CA . ARG A 1 225 ? -7.223 0.253 7.185 1.00 93.06 225 ARG A CA 1
ATOM 1778 C C . ARG A 1 225 ? -6.605 0.894 8.405 1.00 93.06 225 ARG A C 1
ATOM 1780 O O . ARG A 1 225 ? -7.265 1.064 9.426 1.00 93.06 225 ARG A O 1
ATOM 1787 N N . PHE A 1 226 ? -5.331 1.233 8.309 1.00 93.25 226 PHE A N 1
ATOM 1788 C CA . PHE A 1 226 ? -4.614 1.810 9.429 1.00 93.25 226 PHE A CA 1
ATOM 1789 C C . PHE A 1 226 ? -3.766 2.986 8.976 1.00 93.25 226 PHE A C 1
ATOM 1791 O O . PHE A 1 226 ? -2.931 2.866 8.089 1.00 93.25 226 PHE A O 1
ATOM 1798 N N . ARG A 1 227 ? -3.973 4.137 9.604 1.00 93.00 227 ARG A N 1
ATOM 1799 C CA . ARG A 1 227 ? -3.021 5.242 9.604 1.00 93.00 227 ARG A CA 1
ATOM 1800 C C . ARG A 1 227 ? -3.290 6.043 10.868 1.00 93.00 227 ARG A C 1
ATOM 1802 O O . ARG A 1 227 ? -4.354 6.644 10.989 1.00 93.00 227 ARG A O 1
ATOM 1809 N N . GLU A 1 228 ? -2.352 5.971 11.807 1.00 92.94 228 GLU A N 1
ATOM 1810 C CA . GLU A 1 228 ? -2.609 6.319 13.207 1.00 92.94 228 GLU A CA 1
ATOM 1811 C C . GLU A 1 228 ? -3.184 7.730 13.399 1.00 92.94 228 GLU A C 1
ATOM 1813 O O . GLU A 1 228 ? -4.149 7.912 14.136 1.00 92.94 228 GLU A O 1
ATOM 1818 N N . ASP A 1 229 ? -2.640 8.710 12.676 1.00 92.38 229 ASP A N 1
ATOM 1819 C CA . ASP A 1 229 ? -3.030 10.123 12.725 1.00 92.38 229 ASP A CA 1
ATOM 1820 C C . ASP A 1 229 ? -4.415 10.425 12.135 1.00 92.38 229 ASP A C 1
ATOM 1822 O O . ASP A 1 229 ? -4.938 11.521 12.333 1.00 92.38 229 ASP A O 1
ATOM 1826 N N . LEU A 1 230 ? -5.014 9.486 11.398 1.00 95.19 230 LEU A N 1
ATOM 1827 C CA . LEU A 1 230 ? -6.281 9.708 10.696 1.00 95.19 230 LEU A CA 1
ATOM 1828 C C . LEU A 1 230 ? -7.487 9.079 11.386 1.00 95.19 230 LEU A C 1
ATOM 1830 O O . LEU A 1 230 ? -8.613 9.399 11.013 1.00 95.19 230 LEU A O 1
ATOM 1834 N N . ILE A 1 231 ? -7.278 8.185 12.350 1.00 97.50 231 ILE A N 1
ATOM 1835 C CA . ILE A 1 231 ? -8.347 7.366 12.924 1.00 97.50 231 ILE A CA 1
ATOM 1836 C C . ILE A 1 231 ? -8.832 7.963 14.243 1.00 97.50 231 ILE A C 1
ATOM 1838 O O . ILE A 1 231 ? -8.058 8.193 15.170 1.00 97.50 231 ILE A O 1
ATOM 1842 N N . GLU A 1 232 ? -10.145 8.146 14.336 1.00 98.00 232 GLU A N 1
ATOM 1843 C CA . GLU A 1 232 ? -10.857 8.593 15.526 1.00 98.00 232 GLU A CA 1
ATOM 1844 C C . GLU A 1 232 ? -11.947 7.560 15.878 1.00 98.00 232 GLU A C 1
ATOM 1846 O O . GLU A 1 232 ? -12.904 7.385 15.116 1.00 98.00 232 GLU A O 1
ATOM 1851 N N . PRO A 1 233 ? -11.804 6.819 16.992 1.00 98.06 233 PRO A N 1
ATOM 1852 C CA . PRO A 1 233 ? -12.828 5.886 17.456 1.00 98.06 233 PRO A CA 1
ATOM 1853 C C . PRO A 1 233 ? -14.078 6.622 17.955 1.00 98.06 233 PRO A C 1
ATOM 1855 O O . PRO A 1 233 ? -13.968 7.588 18.706 1.00 98.06 233 PRO A O 1
ATOM 1858 N N . MET A 1 234 ? -15.271 6.139 17.601 1.00 98.31 234 MET A N 1
ATOM 1859 C CA . MET A 1 234 ? -16.526 6.857 17.884 1.00 98.31 234 MET A CA 1
ATOM 1860 C C . MET A 1 234 ? -17.202 6.486 19.208 1.00 98.31 234 MET A C 1
ATOM 1862 O O . MET A 1 234 ? -18.205 7.093 19.579 1.00 98.31 234 MET A O 1
ATOM 1866 N N . ASN A 1 235 ? -16.701 5.477 19.920 1.00 97.81 235 ASN A N 1
ATOM 1867 C CA . ASN A 1 235 ? -17.247 5.051 21.208 1.00 97.81 235 ASN A CA 1
ATOM 1868 C C . ASN A 1 235 ? -16.170 4.361 22.076 1.00 97.81 235 ASN A C 1
ATOM 1870 O O . ASN A 1 235 ? -15.109 3.996 21.559 1.00 97.81 235 ASN A O 1
ATOM 1874 N N . PRO A 1 236 ? -16.423 4.136 23.384 1.00 98.12 236 PRO A N 1
ATOM 1875 C CA . PRO A 1 236 ? -15.431 3.554 24.294 1.00 98.12 236 PRO A CA 1
ATOM 1876 C C . PRO A 1 236 ? -14.937 2.158 23.895 1.00 98.12 236 PRO A C 1
ATOM 1878 O O . PRO A 1 236 ? -13.771 1.831 24.103 1.00 98.12 236 PRO A O 1
ATOM 1881 N N . ARG A 1 237 ? -15.802 1.333 23.292 1.00 97.62 237 ARG A N 1
ATOM 1882 C CA . ARG A 1 237 ? -15.440 -0.014 22.832 1.00 97.62 237 ARG A CA 1
ATOM 1883 C C . ARG A 1 237 ? -14.483 0.051 21.643 1.00 97.62 237 ARG A C 1
ATOM 1885 O O . ARG A 1 237 ? -13.471 -0.647 21.646 1.00 97.62 237 ARG A O 1
ATOM 1892 N N . ALA A 1 238 ? -14.779 0.897 20.658 1.00 98.19 238 ALA A N 1
ATOM 1893 C CA . ALA A 1 238 ? -13.903 1.154 19.520 1.00 98.19 238 ALA A CA 1
ATOM 1894 C C . ALA A 1 238 ? -12.561 1.752 19.977 1.00 98.19 238 ALA A C 1
ATOM 1896 O O . ALA A 1 238 ? -11.511 1.343 19.486 1.00 98.19 238 ALA A O 1
ATOM 1897 N N . ALA A 1 239 ? -12.578 2.663 20.958 1.00 98.25 239 ALA A N 1
ATOM 1898 C CA . ALA A 1 239 ? -11.369 3.259 21.523 1.00 98.25 239 ALA A CA 1
ATOM 1899 C C . ALA A 1 239 ? -10.471 2.216 22.204 1.00 98.25 239 ALA A C 1
ATOM 1901 O O . ALA A 1 239 ? -9.285 2.137 21.896 1.00 98.25 239 ALA A O 1
ATOM 1902 N N . ALA A 1 240 ? -11.038 1.360 23.059 1.00 97.94 240 ALA A N 1
ATOM 1903 C CA . ALA A 1 240 ? -10.290 0.283 23.707 1.00 97.94 240 ALA A CA 1
ATOM 1904 C C . ALA A 1 240 ? -9.684 -0.700 22.687 1.00 97.94 240 ALA A C 1
ATOM 1906 O O . ALA A 1 240 ? -8.515 -1.068 22.794 1.00 97.94 240 ALA A O 1
ATOM 1907 N N . ALA A 1 241 ? -10.454 -1.077 21.660 1.00 97.94 241 ALA A N 1
ATOM 1908 C CA . ALA A 1 241 ? -9.976 -1.939 20.581 1.00 97.94 241 ALA A CA 1
ATOM 1909 C C . ALA A 1 241 ? -8.840 -1.297 19.767 1.00 97.94 241 ALA A C 1
ATOM 1911 O O . ALA A 1 241 ? -7.887 -1.975 19.380 1.00 97.94 241 ALA A O 1
ATOM 1912 N N . TYR A 1 242 ? -8.920 0.013 19.527 1.00 97.62 242 TYR A N 1
ATOM 1913 C CA . TYR A 1 242 ? -7.885 0.764 18.826 1.00 97.62 242 TYR A CA 1
ATOM 1914 C C . TYR A 1 242 ? -6.580 0.860 19.627 1.00 97.62 242 TYR A C 1
ATOM 1916 O O . TYR A 1 242 ? -5.497 0.736 19.055 1.00 97.62 242 TYR A O 1
ATOM 1924 N N . GLU A 1 243 ? -6.656 1.019 20.949 1.00 97.38 243 GLU A N 1
ATOM 1925 C CA . GLU A 1 243 ? -5.467 0.994 21.806 1.00 97.38 243 GLU A CA 1
ATOM 1926 C C . GLU A 1 243 ? -4.776 -0.377 21.798 1.00 97.38 243 GLU A C 1
ATOM 1928 O O . GLU A 1 243 ? -3.560 -0.445 21.607 1.00 97.38 243 GLU A O 1
ATOM 1933 N N . GLU A 1 244 ? -5.528 -1.479 21.914 1.00 96.19 244 GLU A N 1
ATOM 1934 C CA . GLU A 1 244 ? -4.955 -2.834 21.820 1.00 96.19 244 GLU A CA 1
ATOM 1935 C C . GLU A 1 244 ? -4.276 -3.060 20.459 1.00 96.19 244 GLU A C 1
ATOM 1937 O O . GLU A 1 244 ? -3.164 -3.590 20.400 1.00 96.19 244 GLU A O 1
ATOM 1942 N N . LEU A 1 245 ? -4.887 -2.580 19.370 1.00 95.62 245 LEU A N 1
ATOM 1943 C CA . LEU A 1 245 ? -4.295 -2.617 18.033 1.00 95.62 245 LEU A CA 1
ATOM 1944 C C . LEU A 1 245 ? -2.942 -1.901 17.974 1.00 95.62 245 LEU A C 1
ATOM 1946 O O . LEU A 1 245 ? -1.977 -2.465 17.453 1.00 95.62 245 LEU A O 1
ATOM 1950 N N . LYS A 1 246 ? -2.848 -0.680 18.514 1.00 94.50 246 LYS A N 1
ATOM 1951 C CA . LYS A 1 246 ? -1.588 0.079 18.550 1.00 94.50 246 LYS A CA 1
ATOM 1952 C C . LYS A 1 246 ? -0.521 -0.637 19.373 1.00 94.50 246 LYS A C 1
ATOM 1954 O O . LYS A 1 246 ? 0.637 -0.700 18.957 1.00 94.50 246 LYS A O 1
ATOM 1959 N N . VAL A 1 247 ? -0.892 -1.213 20.517 1.00 93.94 247 VAL A N 1
ATOM 1960 C CA . VAL A 1 247 ? 0.030 -1.999 21.350 1.00 93.94 247 VAL A CA 1
ATOM 1961 C C . VAL A 1 247 ? 0.548 -3.219 20.583 1.00 93.94 247 VAL A C 1
ATOM 1963 O O . VAL A 1 247 ? 1.764 -3.412 20.515 1.00 93.94 247 VAL A O 1
ATOM 1966 N N . ALA A 1 248 ? -0.338 -3.993 19.951 1.00 92.50 248 ALA A N 1
ATOM 1967 C CA . ALA A 1 248 ? 0.031 -5.173 19.170 1.00 92.50 248 ALA A CA 1
ATOM 1968 C C . ALA A 1 248 ? 0.944 -4.820 17.981 1.00 92.50 248 ALA A C 1
ATOM 1970 O O . ALA A 1 248 ? 1.969 -5.473 17.767 1.00 92.50 248 ALA A O 1
ATOM 1971 N N . LEU A 1 249 ? 0.627 -3.747 17.245 1.00 91.25 249 LEU A N 1
ATOM 1972 C CA . LEU A 1 249 ? 1.463 -3.228 16.157 1.00 91.25 249 LEU A CA 1
ATOM 1973 C C . LEU A 1 249 ? 2.867 -2.860 16.645 1.00 91.25 249 LEU A C 1
ATOM 1975 O O . LEU A 1 249 ? 3.858 -3.266 16.040 1.00 91.25 249 LEU A O 1
ATOM 1979 N N . ASN A 1 250 ? 2.966 -2.135 17.759 1.00 88.81 250 ASN A N 1
ATOM 1980 C CA . ASN A 1 250 ? 4.247 -1.712 18.321 1.00 88.81 250 ASN A CA 1
ATOM 1981 C C . ASN A 1 250 ? 5.091 -2.889 18.826 1.00 88.81 250 ASN A C 1
ATOM 1983 O O . ASN A 1 250 ? 6.311 -2.883 18.664 1.00 88.81 250 ASN A O 1
ATOM 1987 N N . GLN A 1 251 ? 4.467 -3.910 19.414 1.00 89.69 251 GLN A N 1
ATOM 1988 C CA . GLN A 1 251 ? 5.161 -5.131 19.830 1.00 89.69 251 GLN A CA 1
ATOM 1989 C C . GLN A 1 251 ? 5.721 -5.892 18.624 1.00 89.69 251 GLN A C 1
ATOM 1991 O O . GLN A 1 251 ? 6.903 -6.234 18.601 1.00 89.69 251 GLN A O 1
ATOM 1996 N N . LEU A 1 252 ? 4.907 -6.085 17.585 1.00 87.25 252 LEU A N 1
ATOM 1997 C CA . LEU A 1 252 ? 5.340 -6.740 16.350 1.00 87.25 252 LEU A CA 1
ATOM 1998 C C . LEU A 1 252 ? 6.445 -5.959 15.637 1.00 87.25 252 LEU A C 1
ATOM 2000 O O . LEU A 1 252 ? 7.398 -6.554 15.139 1.00 87.25 252 LEU A O 1
ATOM 2004 N N . ALA A 1 253 ? 6.348 -4.631 15.626 1.00 83.38 253 ALA A N 1
ATOM 2005 C CA . ALA A 1 253 ? 7.364 -3.760 15.054 1.00 83.38 253 ALA A CA 1
ATOM 2006 C C . ALA A 1 253 ? 8.723 -3.915 15.748 1.00 83.38 253 ALA A C 1
ATOM 2008 O O . ALA A 1 253 ? 9.743 -3.972 15.069 1.00 83.38 253 ALA A O 1
ATOM 2009 N N . LYS A 1 254 ? 8.743 -4.005 17.083 1.00 84.12 254 LYS A N 1
ATOM 2010 C CA . LYS A 1 254 ? 9.977 -4.213 17.855 1.00 84.12 254 LYS A CA 1
ATOM 2011 C C . LYS A 1 254 ? 10.607 -5.571 17.557 1.00 84.12 254 LYS A C 1
ATOM 2013 O O . LYS A 1 254 ? 11.814 -5.637 17.359 1.00 84.12 254 LYS A O 1
ATOM 2018 N N . ASN A 1 255 ? 9.793 -6.619 17.440 1.00 79.19 255 ASN A N 1
ATOM 2019 C CA . ASN A 1 255 ? 10.282 -7.964 17.127 1.00 79.19 255 ASN A CA 1
ATOM 2020 C C . ASN A 1 255 ? 10.930 -8.035 15.733 1.00 79.19 255 ASN A C 1
ATOM 2022 O O . ASN A 1 255 ? 11.955 -8.687 15.570 1.00 79.19 255 ASN A O 1
ATOM 2026 N N . LEU A 1 256 ? 10.386 -7.312 14.745 1.00 71.25 256 LEU A N 1
ATOM 2027 C CA . LEU A 1 256 ? 10.996 -7.199 13.411 1.00 71.25 256 LEU A CA 1
ATOM 2028 C C . LEU A 1 256 ? 12.347 -6.471 13.434 1.00 71.25 256 LEU A C 1
ATOM 2030 O O . LEU A 1 256 ? 13.180 -6.708 12.572 1.00 71.25 256 LEU A O 1
ATOM 2034 N N . GLN A 1 257 ? 12.572 -5.576 14.398 1.00 58.62 257 GLN A N 1
ATOM 2035 C CA . GLN A 1 257 ? 13.838 -4.850 14.516 1.00 58.62 257 GLN A CA 1
ATOM 2036 C C . GLN A 1 257 ? 14.947 -5.661 15.189 1.00 58.62 257 GLN A C 1
ATOM 2038 O O . GLN A 1 257 ? 16.109 -5.319 15.002 1.00 58.62 257 GLN A O 1
ATOM 2043 N N . SER A 1 258 ? 14.594 -6.698 15.955 1.00 52.47 258 SER A N 1
ATOM 2044 C CA . SER A 1 258 ? 15.537 -7.584 16.651 1.00 52.47 258 SER A CA 1
ATOM 2045 C C . SER A 1 258 ? 15.968 -8.816 15.846 1.00 52.47 258 SER A C 1
ATOM 2047 O O . SER A 1 258 ? 16.805 -9.575 16.324 1.00 52.47 258 SER A O 1
ATOM 2049 N N . GLU A 1 259 ? 15.364 -9.050 14.677 1.00 49.81 259 GLU A N 1
ATOM 2050 C CA . GLU A 1 259 ? 15.716 -10.154 13.766 1.00 49.81 259 GLU A CA 1
ATOM 2051 C C . GLU A 1 259 ? 16.738 -9.744 12.680 1.00 49.81 259 GLU A C 1
ATOM 2053 O O . GLU A 1 259 ? 17.217 -10.620 11.959 1.00 49.81 259 GLU A O 1
ATOM 2058 N N . ASP A 1 260 ? 17.086 -8.451 12.595 1.00 37.81 260 ASP A N 1
ATOM 2059 C CA . ASP A 1 260 ? 18.162 -7.888 11.753 1.00 37.81 260 ASP A CA 1
ATOM 2060 C C . ASP A 1 260 ? 19.454 -7.683 12.562 1.00 37.81 260 ASP A C 1
ATOM 2062 O O . ASP A 1 260 ? 20.550 -7.904 11.997 1.00 37.81 260 ASP A O 1
#

Foldseek 3Di:
DFEAADDAAQFFDDDDDDDDDDDDDDDDDPDPPPPPPPDAAEDEDADLCLLVDPVSLVVVLVSCVPGVGYHYHYPDDDLVCSSVVSSQVCCVVPVVQPDQDAPAPPGGSDDQQEADPVCVVPVPDDDPSNHPHHHDYFHPPLFDPDDRNDDDDDPSDADPPPYRHYDYDHVVQLVVQADPLLLVLLQDQQKWFADDPRHDPDPVDGTDRGGQWDADPPHRGIDGGDDPVGIDGNDPSNVVSVVSSVVSSVVVVVVVVVVD

Sequence (260 aa):
MRRIKVALDILRARRCGSTRHLPGHRPLSRGFAAKVTPGIPSVTAREMLDSQRRSHVGDIHHHLRTSGILKIRLLFPDDDSQYLERIILNLCAHHGHGPPTRHSASRGWFWDVRPSSAGIETGVPLARSETMQEFQWHTDCSYESAPPKYFALQVLQPDRYGGGTLSLMTIAKLAHHLSPAVQKALFEPEFKIKIPLEFSKQPDQQHIMGSILGLDKMDNSLVVRFREDLIEPMNPRAAAAYEELKVALNQLAKNLQSED

Organism: NCBI:txid1448313

Secondary structure (DSSP, 8-state):
--EEEEEEE---------------------------PPPPPEEEE-SGGGGG-HHHHHHHHHHHHHHS--EEEESS--TT-HHHHHHHHHHHHHH---PPPPSSSSS-S----S--SHHHHH-PPPPGGGSSS---SB-TTTTSSS--S------SS--SSS--EEEEEEHHHHHHTS-HHHHHHHHSS-EEEEPPGGG-SSTT--EEEE-SEEE-TTT--EEE--BGGGEEESSHHHHHHHHHHHHHHHHHHHHHHS--

InterPro domains:
  IPR003819 TauD/TfdA-like domain [PF02668] (27-185)
  IPR042098 Glutarate 2-hydroxylase superfamily [G3DSA:3.60.130.10] (39-259)